Protein AF-A0A6J4NPW5-F1 (afdb_monomer)

Secondary structure (DSSP, 8-state):
--TTTT-SHHHHHHHH-S-EEES-TTT-TT-TTHHHHHHHTT--EEEEEEEEETTEEEEEEEEEESSTT---HHHHHHHHHHHHHHHHHHHHHHHHHHHHHHHHHHHHHHHHHHHHHHHHHHHHHHH---HHHHHHHHHHHHHHHT--HHHHHHHHHHHHHTSPP---TT---PPP--PPP-

pLDDT: mean 86.0, std 15.79, range [34.75, 97.12]

Foldseek 3Di:
DCVVPVFDQFNCCQVVVDKDWFQFLVPDPRTPPVSVVCVVVLFTIKIWHFQDAPRHGPGIDMDTDNDGRPADPVNVVVVHVVSPVVSVVVNVVVVVVVVVVVVVV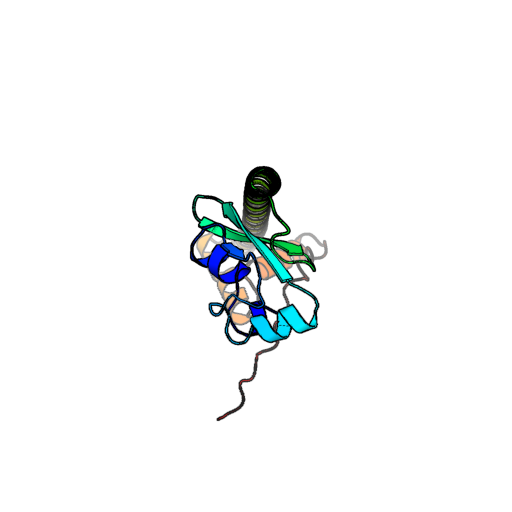VVVVVVLVVLLVVLLVVCCVVVVDDSVVSVVVLVVVCVVVVHDSSQSSQCSVCVVVVHPRDDPPPPDDDDDDDDDDD

Structure (mmCIF, N/CA/C/O backbone):
data_AF-A0A6J4NPW5-F1
#
_entry.id   AF-A0A6J4NPW5-F1
#
loop_
_atom_site.group_PDB
_atom_site.id
_atom_site.type_symbol
_atom_site.label_atom_id
_atom_site.label_alt_id
_atom_site.label_comp_id
_atom_site.label_asym_id
_atom_site.label_entity_id
_atom_site.label_seq_id
_atom_site.pdbx_PDB_ins_code
_atom_site.Cartn_x
_atom_site.Cartn_y
_atom_site.Cartn_z
_atom_site.occupancy
_atom_site.B_iso_or_equiv
_atom_site.auth_seq_id
_atom_site.auth_comp_id
_atom_site.auth_asym_id
_atom_site.auth_atom_id
_atom_site.pdbx_PDB_model_num
ATOM 1 N N . MET A 1 1 ? 7.341 -13.301 -10.771 1.00 54.09 1 MET A N 1
ATOM 2 C CA . MET A 1 1 ? 8.716 -13.549 -11.249 1.00 54.09 1 MET A CA 1
ATOM 3 C C . MET A 1 1 ? 9.770 -13.013 -10.282 1.00 54.09 1 MET A C 1
ATOM 5 O O . MET A 1 1 ? 10.527 -13.838 -9.811 1.00 54.09 1 MET A O 1
ATOM 9 N N . GLN A 1 2 ? 9.800 -11.720 -9.921 1.00 56.50 2 GLN A N 1
ATOM 10 C CA . GLN A 1 2 ? 10.800 -11.174 -8.968 1.00 56.50 2 GLN A CA 1
ATOM 11 C C . GLN A 1 2 ? 10.490 -11.507 -7.493 1.00 56.50 2 GLN A C 1
ATOM 13 O O . GLN A 1 2 ? 11.342 -12.016 -6.784 1.00 56.50 2 GLN A O 1
ATOM 18 N N . TYR A 1 3 ? 9.230 -11.372 -7.065 1.00 53.91 3 TYR A N 1
ATOM 19 C CA . TYR A 1 3 ? 8.782 -11.661 -5.686 1.00 53.91 3 TYR A CA 1
ATOM 20 C C . TYR A 1 3 ? 8.858 -13.133 -5.237 1.00 53.91 3 TYR A C 1
ATOM 22 O O . TYR A 1 3 ? 8.493 -13.447 -4.113 1.00 53.91 3 TYR A O 1
ATOM 30 N N . GLN A 1 4 ? 9.222 -14.059 -6.128 1.00 53.00 4 GLN A N 1
ATOM 31 C CA . GLN A 1 4 ? 9.306 -15.485 -5.783 1.00 53.00 4 GLN A CA 1
ATOM 32 C C . GLN A 1 4 ? 10.693 -15.891 -5.271 1.00 53.00 4 GLN A C 1
ATOM 34 O O . GLN A 1 4 ? 10.792 -16.958 -4.678 1.00 53.00 4 GLN A O 1
ATOM 39 N N . HIS A 1 5 ? 11.719 -15.059 -5.492 1.00 54.81 5 HIS A N 1
ATOM 40 C CA . HIS A 1 5 ? 13.122 -15.354 -5.162 1.00 54.81 5 HIS A CA 1
ATOM 41 C C . HIS A 1 5 ? 13.877 -14.158 -4.573 1.00 54.81 5 HIS A C 1
ATOM 43 O O . HIS A 1 5 ? 15.096 -14.198 -4.488 1.00 54.81 5 HIS A O 1
ATOM 49 N N . ASP A 1 6 ? 13.161 -13.093 -4.202 1.00 63.31 6 ASP A N 1
ATOM 50 C CA . ASP A 1 6 ? 13.726 -11.863 -3.630 1.00 63.31 6 ASP A CA 1
ATOM 51 C C . ASP A 1 6 ? 14.881 -11.232 -4.444 1.00 63.31 6 ASP A C 1
ATOM 53 O O . ASP A 1 6 ? 15.763 -10.579 -3.898 1.00 63.31 6 ASP A O 1
ATOM 57 N N . GLU A 1 7 ? 14.866 -11.379 -5.776 1.00 73.19 7 GLU A N 1
ATOM 58 C CA . GLU A 1 7 ? 15.894 -10.821 -6.664 1.00 73.19 7 GLU A CA 1
ATOM 59 C C . GLU A 1 7 ? 15.289 -10.168 -7.923 1.00 73.19 7 GLU A C 1
ATOM 61 O O . GLU A 1 7 ? 14.309 -10.648 -8.510 1.00 73.19 7 GLU A O 1
ATOM 66 N N . GLY A 1 8 ? 15.889 -9.058 -8.367 1.00 85.69 8 GLY A N 1
ATOM 67 C CA . GLY A 1 8 ? 15.616 -8.421 -9.656 1.00 85.69 8 GLY A CA 1
ATOM 68 C C . GLY A 1 8 ? 15.489 -6.892 -9.591 1.00 85.69 8 GLY A C 1
ATOM 69 O O . GLY A 1 8 ? 15.292 -6.336 -8.510 1.00 85.69 8 GLY A O 1
ATOM 70 N N . PRO A 1 9 ? 15.502 -6.205 -10.752 1.00 87.44 9 PRO A N 1
ATOM 71 C CA . PRO A 1 9 ? 15.503 -4.740 -10.841 1.00 87.44 9 PRO A CA 1
ATOM 72 C C . PRO A 1 9 ? 14.447 -4.013 -9.994 1.00 87.44 9 PRO A C 1
ATOM 74 O O . PRO A 1 9 ? 14.741 -2.986 -9.390 1.00 87.44 9 PRO A O 1
ATOM 77 N N . CYS A 1 10 ? 13.231 -4.563 -9.905 1.00 89.12 10 CYS A N 1
ATOM 78 C CA . CYS A 1 10 ? 12.138 -3.996 -9.108 1.00 89.12 10 CYS A CA 1
ATOM 79 C C . CYS A 1 10 ? 12.442 -4.007 -7.612 1.00 89.12 10 CYS A C 1
ATOM 81 O O . CYS A 1 10 ? 12.217 -3.015 -6.929 1.00 89.12 10 CYS A O 1
ATOM 83 N N . LEU A 1 11 ? 12.932 -5.143 -7.111 1.00 88.81 11 LEU A N 1
ATOM 84 C CA . LEU A 1 11 ? 13.199 -5.331 -5.691 1.00 88.81 11 LEU A CA 1
ATOM 85 C C . LEU A 1 11 ? 14.402 -4.502 -5.273 1.00 88.81 11 LEU A C 1
ATOM 87 O O . LEU A 1 11 ? 14.327 -3.787 -4.289 1.00 88.81 11 LEU A O 1
ATOM 91 N N . THR A 1 12 ? 15.449 -4.465 -6.098 1.00 90.56 12 THR A N 1
ATOM 92 C CA . THR A 1 12 ? 16.567 -3.548 -5.870 1.00 90.56 12 THR A CA 1
ATOM 93 C C . THR A 1 12 ? 16.118 -2.092 -5.874 1.00 90.56 12 THR A C 1
ATOM 95 O O . THR A 1 12 ? 16.541 -1.342 -5.003 1.00 90.56 12 THR A O 1
ATOM 98 N N . SER A 1 13 ? 15.251 -1.679 -6.804 1.00 93.00 13 SER A N 1
ATOM 99 C CA . SER A 1 13 ? 14.699 -0.317 -6.810 1.00 93.00 13 SER A CA 1
ATOM 100 C C . SER A 1 13 ? 13.876 -0.017 -5.552 1.00 93.00 13 SER A C 1
ATOM 102 O O . SER A 1 13 ? 14.007 1.057 -4.970 1.00 93.00 13 SER A O 1
ATOM 104 N N . LEU A 1 14 ? 13.077 -0.982 -5.087 1.00 90.81 14 LEU A N 1
ATOM 105 C CA . LEU A 1 14 ? 12.319 -0.881 -3.841 1.00 90.81 14 LEU A CA 1
ATOM 106 C C . LEU A 1 14 ? 13.233 -0.779 -2.609 1.00 90.81 14 LEU A C 1
ATOM 108 O O . LEU A 1 14 ? 12.988 0.054 -1.744 1.00 90.81 14 LEU A O 1
ATOM 112 N N . ASP A 1 15 ? 14.289 -1.585 -2.541 1.00 90.81 15 ASP A N 1
ATOM 113 C CA . ASP A 1 15 ? 15.189 -1.645 -1.386 1.00 90.81 15 ASP A CA 1
ATOM 114 C C . ASP A 1 15 ? 16.117 -0.428 -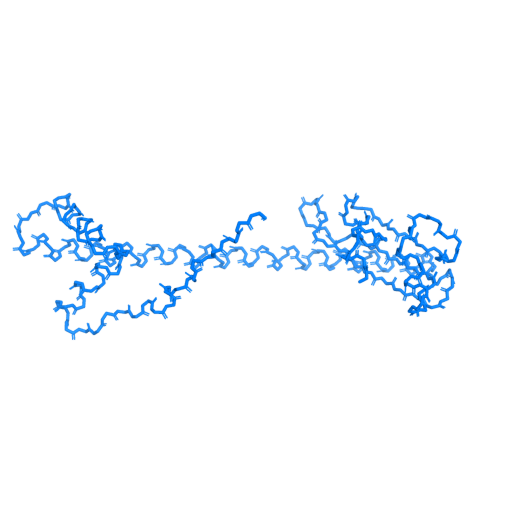1.310 1.00 90.81 15 ASP A C 1
ATOM 116 O O . ASP A 1 15 ? 16.367 0.115 -0.235 1.00 90.81 15 ASP A O 1
ATOM 120 N N . THR A 1 16 ? 16.646 0.003 -2.456 1.00 90.94 16 THR A N 1
ATOM 121 C CA . THR A 1 16 ? 17.604 1.117 -2.535 1.00 90.94 16 THR A CA 1
ATOM 122 C C . THR A 1 16 ? 16.927 2.477 -2.632 1.00 90.94 16 THR A C 1
ATOM 124 O O . THR A 1 16 ? 17.538 3.482 -2.282 1.00 90.94 16 THR A O 1
ATOM 127 N N . GLY A 1 17 ? 15.681 2.529 -3.108 1.00 91.06 17 GLY A N 1
ATOM 128 C CA . GLY A 1 17 ? 15.023 3.783 -3.464 1.00 91.06 17 GLY A CA 1
ATOM 129 C C . GLY A 1 17 ? 15.611 4.448 -4.711 1.00 91.06 17 GLY A C 1
ATOM 130 O O . GLY A 1 17 ? 15.320 5.617 -4.950 1.00 91.06 17 GLY A O 1
ATOM 131 N N . GLU A 1 18 ? 16.409 3.724 -5.499 1.00 92.69 18 GLU A N 1
ATOM 132 C CA . GLU A 1 18 ? 17.053 4.217 -6.717 1.00 92.69 18 GLU A CA 1
ATOM 133 C C . GLU A 1 18 ? 16.392 3.648 -7.975 1.00 92.69 18 GLU A C 1
ATOM 135 O O . GLU A 1 18 ? 15.737 2.599 -7.966 1.00 92.69 18 GLU A O 1
ATOM 140 N N . ILE A 1 19 ? 16.576 4.342 -9.096 1.00 94.25 19 ILE A N 1
ATOM 141 C CA . ILE A 1 19 ? 16.130 3.852 -10.401 1.00 94.25 19 ILE A CA 1
ATOM 142 C C . ILE A 1 19 ? 17.089 2.761 -10.866 1.00 94.25 19 ILE A C 1
ATOM 144 O O . ILE A 1 19 ? 18.302 2.961 -10.932 1.00 94.25 19 ILE A O 1
ATOM 148 N N . VAL A 1 20 ? 16.539 1.616 -11.260 1.00 95.56 20 VAL A N 1
ATOM 149 C CA . VAL A 1 20 ? 17.320 0.518 -11.829 1.00 95.56 20 VAL A CA 1
ATOM 150 C C . VAL A 1 20 ? 17.006 0.394 -13.311 1.00 95.56 20 VAL A C 1
ATOM 152 O O . VAL A 1 20 ? 15.896 0.039 -13.710 1.00 95.56 20 VAL A O 1
ATOM 155 N N . HIS A 1 21 ? 18.012 0.673 -14.136 1.00 96.00 21 HIS A N 1
ATOM 156 C CA . HIS A 1 21 ? 17.948 0.500 -15.580 1.00 96.00 21 HIS A CA 1
ATOM 157 C C . HIS A 1 21 ? 18.736 -0.743 -16.008 1.00 96.00 21 HIS A C 1
ATOM 159 O O . HIS A 1 21 ? 19.892 -0.941 -15.617 1.00 96.00 21 HIS A O 1
ATOM 165 N N . VAL A 1 22 ? 18.091 -1.574 -16.824 1.00 96.00 22 VAL A N 1
ATOM 166 C CA . VAL A 1 22 ? 18.689 -2.722 -17.506 1.00 96.00 22 VAL A CA 1
ATOM 167 C C . VAL A 1 22 ? 18.604 -2.459 -18.999 1.00 96.00 22 VAL A C 1
ATOM 169 O O . VAL A 1 22 ? 17.509 -2.453 -19.565 1.00 96.00 22 VAL A O 1
ATOM 172 N N . GLU A 1 23 ? 19.758 -2.233 -19.619 1.00 95.69 23 GLU A N 1
ATOM 173 C CA . GLU A 1 23 ? 19.866 -1.915 -21.042 1.00 95.69 23 GLU A CA 1
ATOM 174 C C . GLU A 1 23 ? 19.695 -3.147 -21.931 1.00 95.69 23 GLU A C 1
ATOM 176 O O . GLU A 1 23 ? 18.873 -3.126 -22.845 1.00 95.69 23 GLU A O 1
ATOM 181 N N . ASP A 1 24 ? 20.402 -4.233 -21.624 1.00 96.31 24 ASP A N 1
ATOM 182 C CA . ASP A 1 24 ? 20.132 -5.561 -22.168 1.00 96.31 24 ASP A CA 1
ATOM 183 C C . ASP A 1 24 ? 20.292 -6.607 -21.067 1.00 96.31 24 ASP A C 1
ATOM 185 O O . ASP A 1 24 ? 21.365 -6.790 -20.502 1.00 96.31 24 ASP A O 1
ATOM 189 N N . LEU A 1 25 ? 19.213 -7.320 -20.773 1.00 94.75 25 LEU A N 1
ATOM 190 C CA . LEU A 1 25 ? 19.181 -8.381 -19.781 1.00 94.75 25 LEU A CA 1
ATOM 191 C C . LEU A 1 25 ? 20.008 -9.599 -20.221 1.00 94.75 25 LEU A C 1
ATOM 193 O O . LEU A 1 25 ? 20.388 -10.417 -19.387 1.00 94.75 25 LEU A O 1
ATOM 197 N N . VAL A 1 26 ? 20.298 -9.743 -21.519 1.00 93.94 26 VAL A N 1
ATOM 198 C CA . VAL A 1 26 ? 21.221 -10.779 -22.002 1.00 93.94 26 VAL A CA 1
ATOM 199 C C . VAL A 1 26 ? 22.639 -10.525 -21.506 1.00 93.94 26 VAL A C 1
ATOM 201 O O . VAL A 1 26 ? 23.305 -11.501 -21.189 1.00 93.94 26 VAL A O 1
ATOM 204 N N . ASP A 1 27 ? 23.067 -9.274 -21.368 1.00 91.31 27 ASP A N 1
ATOM 205 C CA . ASP A 1 27 ? 24.445 -8.924 -20.994 1.00 91.31 27 ASP A CA 1
ATOM 206 C C . ASP A 1 27 ? 24.576 -8.505 -19.517 1.00 91.31 27 ASP A C 1
ATOM 208 O O . ASP A 1 27 ? 25.662 -8.173 -19.045 1.00 91.31 27 ASP A O 1
ATOM 212 N N . ASP A 1 28 ? 23.470 -8.520 -18.769 1.00 90.88 28 ASP A N 1
ATOM 213 C CA . ASP A 1 28 ? 23.415 -8.085 -17.376 1.00 90.88 28 ASP A CA 1
ATOM 214 C C . ASP A 1 28 ? 23.472 -9.271 -16.398 1.00 90.88 28 ASP A C 1
ATOM 216 O O . ASP A 1 28 ? 22.469 -9.931 -16.111 1.00 90.88 28 ASP A O 1
ATOM 220 N N . ASP A 1 29 ? 24.662 -9.525 -15.855 1.00 89.44 29 ASP A N 1
ATOM 221 C CA . ASP A 1 29 ? 24.919 -10.622 -14.916 1.00 89.44 29 ASP A CA 1
ATOM 222 C C . ASP A 1 29 ? 24.467 -10.329 -13.471 1.00 89.44 29 ASP A C 1
ATOM 224 O O . ASP A 1 29 ? 24.593 -11.196 -12.606 1.00 89.44 29 ASP A O 1
ATOM 228 N N . ARG A 1 30 ? 23.906 -9.141 -13.186 1.00 90.25 30 ARG A N 1
ATOM 229 C CA . ARG A 1 30 ? 23.458 -8.757 -11.832 1.00 90.25 30 ARG A CA 1
ATOM 230 C C . ARG A 1 30 ? 22.280 -9.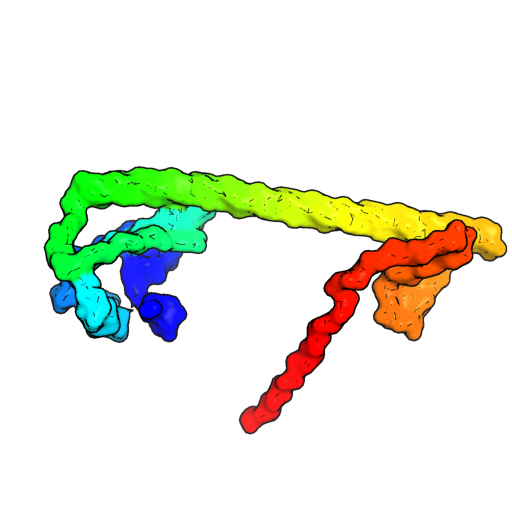583 -11.307 1.00 90.25 30 ARG A C 1
ATOM 232 O O . ARG A 1 30 ? 22.000 -9.510 -10.117 1.00 90.25 30 ARG A O 1
ATOM 239 N N . TRP A 1 31 ? 21.567 -10.302 -12.177 1.00 88.44 31 TRP A N 1
ATOM 240 C CA . TRP A 1 31 ? 20.235 -10.839 -11.880 1.00 88.44 31 TRP A CA 1
ATOM 241 C C . TRP A 1 31 ? 20.145 -12.358 -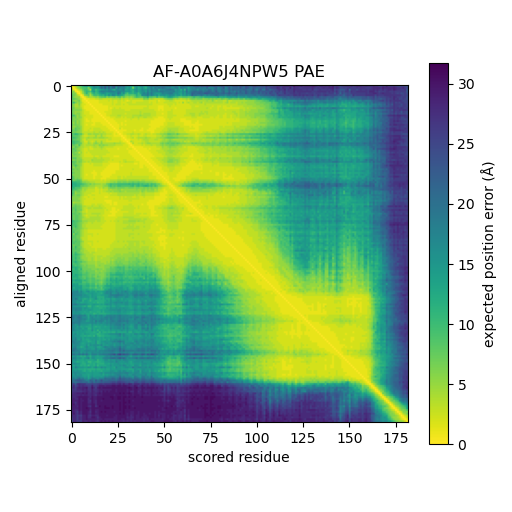12.041 1.00 88.44 31 TRP A C 1
ATOM 243 O O . TRP A 1 31 ? 19.443 -12.835 -12.934 1.00 88.44 31 TRP A O 1
ATOM 253 N N . GLY A 1 32 ? 20.837 -13.108 -11.184 1.00 86.06 32 GLY A N 1
ATOM 254 C CA . GLY A 1 32 ? 21.093 -14.548 -11.297 1.00 86.06 32 GLY A CA 1
ATOM 255 C C . GLY A 1 32 ? 19.916 -15.378 -11.823 1.00 86.06 32 GLY A C 1
ATOM 256 O O . GLY A 1 32 ? 19.846 -15.684 -13.017 1.00 86.06 32 GLY A O 1
ATOM 257 N N . GLU A 1 33 ? 18.975 -15.758 -10.954 1.00 86.00 33 GLU A N 1
ATOM 258 C CA . GLU A 1 33 ? 17.837 -16.602 -11.361 1.00 86.00 33 GLU A CA 1
ATOM 259 C C . GLU A 1 33 ? 16.728 -15.828 -12.088 1.00 86.00 33 GLU A C 1
ATOM 261 O O . GLU A 1 33 ? 15.932 -16.411 -12.839 1.00 86.00 33 GLU A O 1
ATOM 266 N N . TYR A 1 34 ? 16.662 -14.510 -11.885 1.00 86.94 34 TYR A N 1
ATOM 267 C CA . TYR A 1 34 ? 15.680 -13.644 -12.537 1.00 86.94 34 TYR A CA 1
ATOM 268 C C . TYR A 1 34 ? 15.904 -13.553 -14.053 1.00 86.94 34 TYR A C 1
ATOM 270 O O . TYR A 1 34 ? 14.941 -13.631 -14.822 1.00 86.94 34 TYR A O 1
ATOM 278 N N . ARG A 1 35 ? 17.158 -13.423 -14.499 1.00 90.69 35 ARG A N 1
ATOM 279 C CA . ARG A 1 35 ? 17.540 -13.224 -15.904 1.00 90.69 35 ARG A CA 1
ATOM 280 C C . ARG A 1 35 ? 16.991 -14.292 -16.854 1.00 90.69 35 ARG A C 1
ATOM 282 O O . ARG A 1 35 ? 16.237 -13.916 -17.753 1.00 90.69 35 ARG A O 1
ATOM 289 N N . PRO A 1 36 ? 17.279 -15.602 -16.698 1.00 90.56 36 PRO A N 1
ATOM 290 C CA . PRO A 1 36 ? 16.803 -16.617 -17.645 1.00 90.56 36 PRO A CA 1
ATOM 291 C C . PRO A 1 36 ? 15.271 -16.684 -17.708 1.00 90.56 36 PRO A C 1
ATOM 293 O O . PRO A 1 36 ? 14.692 -16.933 -18.763 1.00 90.56 36 PRO A O 1
ATOM 296 N N . ARG A 1 37 ? 14.599 -16.401 -16.590 1.00 89.00 37 ARG A N 1
ATOM 297 C CA . ARG A 1 37 ? 13.138 -16.371 -16.474 1.00 89.00 37 ARG A CA 1
ATOM 298 C C . ARG A 1 37 ? 12.518 -15.184 -17.206 1.00 89.00 37 ARG A C 1
ATOM 300 O O . ARG A 1 37 ? 11.552 -15.351 -17.946 1.00 89.00 37 ARG A O 1
ATOM 307 N N . ALA A 1 38 ? 13.058 -13.988 -17.003 1.00 90.81 38 ALA A N 1
ATOM 308 C CA . ALA A 1 38 ? 12.588 -12.788 -17.681 1.00 90.81 38 ALA A CA 1
ATOM 309 C C . ALA A 1 38 ? 12.882 -12.845 -19.193 1.00 90.81 38 ALA A C 1
ATOM 311 O O . ALA A 1 38 ? 11.998 -12.519 -19.987 1.00 90.81 38 ALA A O 1
ATOM 312 N N . LEU A 1 39 ? 14.038 -13.386 -19.597 1.00 93.50 39 LEU A N 1
ATOM 313 C CA . LEU A 1 39 ? 14.353 -13.671 -21.002 1.00 93.50 39 LEU A CA 1
ATOM 314 C C . LEU A 1 39 ? 13.370 -14.671 -21.633 1.00 93.50 39 LEU A C 1
ATOM 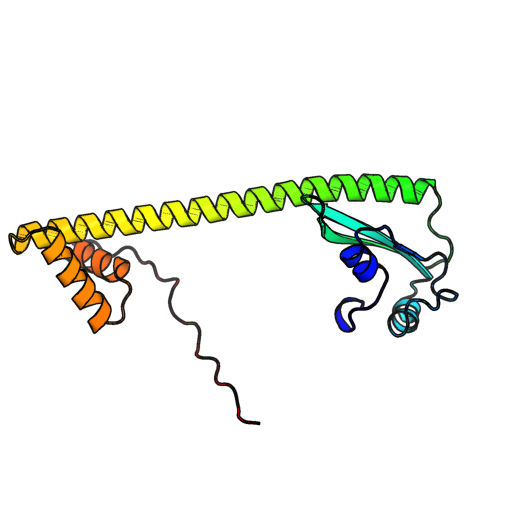316 O O . LEU A 1 39 ? 12.937 -14.459 -22.763 1.00 93.50 39 LEU A O 1
ATOM 320 N N . ALA A 1 40 ? 12.953 -15.716 -20.908 1.00 93.62 40 ALA A N 1
ATOM 321 C CA . ALA A 1 40 ? 11.949 -16.673 -21.389 1.00 93.62 40 ALA A CA 1
ATOM 322 C C . ALA A 1 40 ? 10.566 -16.035 -21.637 1.00 93.62 40 ALA A C 1
ATOM 324 O O . ALA A 1 40 ? 9.792 -16.533 -22.451 1.00 93.62 40 ALA A O 1
ATOM 325 N N . HIS A 1 41 ? 10.269 -14.909 -20.981 1.00 92.75 41 HIS A N 1
ATOM 326 C CA . HIS A 1 41 ? 9.086 -14.083 -21.249 1.00 92.75 41 HIS A CA 1
ATOM 327 C C . HIS A 1 41 ? 9.328 -12.979 -22.288 1.00 92.75 41 HIS A C 1
ATOM 329 O O . HIS A 1 41 ? 8.466 -12.129 -22.497 1.00 92.75 41 HIS A O 1
ATOM 335 N N . GLY A 1 42 ? 10.488 -12.990 -22.946 1.00 94.50 42 GLY A N 1
ATOM 336 C CA . GLY A 1 42 ? 10.851 -12.036 -23.983 1.00 94.50 42 GLY A CA 1
ATOM 337 C C . GLY A 1 42 ? 11.297 -10.676 -23.456 1.00 94.50 42 GLY A C 1
ATOM 338 O O . GLY A 1 42 ? 11.392 -9.754 -24.252 1.00 94.50 42 GLY A O 1
ATOM 339 N N . VAL A 1 43 ? 11.573 -10.515 -22.157 1.00 95.81 43 VAL A N 1
ATOM 340 C CA . VAL A 1 43 ? 12.096 -9.253 -21.611 1.00 95.81 43 VAL A CA 1
ATOM 341 C C . VAL A 1 43 ? 13.565 -9.115 -21.984 1.00 95.81 43 VAL A C 1
ATOM 343 O O . VAL A 1 43 ? 14.375 -9.976 -21.653 1.00 95.81 43 VAL A O 1
ATOM 346 N N . ARG A 1 44 ? 13.912 -8.016 -22.651 1.00 96.69 44 ARG A N 1
ATOM 347 C CA . ARG A 1 44 ? 15.282 -7.684 -23.055 1.00 96.69 44 ARG A CA 1
ATOM 348 C C . ARG A 1 44 ? 15.812 -6.435 -22.386 1.00 96.69 44 ARG A C 1
ATOM 350 O O . ARG A 1 44 ? 16.993 -6.392 -22.111 1.00 96.69 44 ARG A O 1
ATOM 357 N N . SER A 1 45 ? 14.975 -5.462 -22.065 1.00 97.12 45 SER A N 1
ATOM 358 C CA . SER A 1 45 ? 15.385 -4.304 -21.270 1.00 97.12 45 SER A CA 1
ATOM 359 C C . SER A 1 45 ? 14.290 -3.944 -20.274 1.00 97.12 45 SER A C 1
ATOM 361 O O . SER A 1 45 ? 13.114 -4.273 -20.479 1.00 97.12 45 SER A O 1
ATOM 363 N N . SER A 1 46 ? 14.658 -3.271 -19.187 1.00 96.19 46 SER A N 1
ATOM 364 C CA . SER A 1 46 ? 13.694 -2.840 -18.173 1.00 96.19 46 SER A CA 1
ATOM 365 C C . SER A 1 46 ? 14.092 -1.547 -17.480 1.00 96.19 46 SER A C 1
ATOM 367 O O . SER A 1 46 ? 15.276 -1.292 -17.266 1.00 96.19 46 SER A O 1
ATOM 369 N N . LEU A 1 47 ? 13.090 -0.782 -17.061 1.00 96.75 47 LEU A N 1
ATOM 370 C CA . LEU A 1 47 ? 13.234 0.375 -16.191 1.00 96.75 47 LEU A CA 1
ATOM 371 C C . LEU A 1 47 ? 12.376 0.162 -14.942 1.00 96.75 47 LEU A C 1
ATOM 373 O O . LEU A 1 47 ? 11.162 -0.012 -15.049 1.00 96.75 47 LEU A O 1
ATOM 377 N N . SER A 1 48 ? 13.013 0.163 -13.776 1.00 96.44 48 SER A N 1
ATOM 378 C CA . SER A 1 48 ? 12.367 0.043 -12.470 1.00 96.44 48 SER A CA 1
ATOM 379 C C . SER A 1 48 ? 12.528 1.354 -11.719 1.00 96.44 48 SER A C 1
ATOM 381 O O . SER A 1 48 ? 13.653 1.785 -11.475 1.00 96.44 48 SER A O 1
ATOM 383 N N . LEU A 1 49 ? 11.408 1.996 -11.396 1.00 96.25 49 LEU A N 1
ATOM 384 C CA . LEU A 1 49 ? 11.376 3.304 -10.752 1.00 96.25 49 LEU A CA 1
ATOM 385 C C . LEU A 1 49 ? 10.730 3.196 -9.370 1.00 96.25 49 LEU A C 1
ATOM 387 O O . LEU A 1 49 ? 9.619 2.668 -9.271 1.00 96.25 49 LEU A O 1
ATOM 391 N N . PRO A 1 50 ? 11.356 3.729 -8.317 1.00 95.25 50 PRO A N 1
ATOM 392 C CA . PRO A 1 50 ? 10.822 3.640 -6.969 1.00 95.25 50 PRO A CA 1
ATOM 393 C C . PRO A 1 50 ? 9.575 4.520 -6.836 1.00 95.25 50 PRO A C 1
ATOM 395 O O . PRO A 1 50 ? 9.546 5.672 -7.274 1.00 95.25 50 PRO A O 1
ATOM 398 N N . LEU A 1 51 ? 8.537 3.985 -6.196 1.00 95.06 51 LEU A N 1
ATOM 399 C CA . LEU A 1 51 ? 7.370 4.751 -5.775 1.00 95.06 51 LEU A CA 1
ATOM 400 C C . LEU A 1 51 ? 7.539 5.106 -4.304 1.00 95.06 51 LEU A C 1
ATOM 402 O O . LEU A 1 51 ? 7.483 4.229 -3.439 1.00 95.06 51 LEU A O 1
ATOM 406 N N . THR A 1 52 ? 7.778 6.384 -4.020 1.00 90.75 52 THR A N 1
ATOM 407 C CA . THR A 1 52 ? 8.180 6.837 -2.685 1.00 90.75 52 THR A CA 1
ATOM 408 C C . THR A 1 52 ? 7.065 7.578 -1.961 1.00 90.75 52 THR A C 1
ATOM 410 O O . THR A 1 52 ? 6.350 8.406 -2.520 1.00 90.75 52 THR A O 1
ATOM 413 N N . THR A 1 53 ? 6.927 7.312 -0.666 1.00 87.31 53 THR A N 1
ATOM 414 C CA . THR A 1 53 ? 6.031 8.057 0.219 1.00 87.31 53 THR A CA 1
ATOM 415 C C . THR A 1 53 ? 6.774 8.377 1.506 1.00 87.31 53 THR A C 1
ATOM 417 O O . THR A 1 53 ? 7.340 7.484 2.128 1.00 87.31 53 THR A O 1
ATOM 420 N N . GLY A 1 54 ? 6.809 9.649 1.911 1.00 81.06 54 GLY A N 1
ATOM 421 C CA . GLY A 1 54 ? 7.485 10.044 3.156 1.00 81.06 54 GLY A CA 1
ATOM 422 C C . GLY A 1 54 ? 9.002 9.805 3.170 1.00 81.06 54 GLY A C 1
ATOM 423 O O . GLY A 1 54 ? 9.571 9.676 4.245 1.00 81.06 54 GLY A O 1
ATOM 424 N N . GLY A 1 55 ? 9.650 9.747 2.000 1.00 80.06 55 GLY A N 1
ATOM 425 C CA . GLY A 1 55 ? 11.096 9.524 1.878 1.00 80.06 55 GLY A CA 1
ATOM 426 C C . GLY A 1 55 ? 11.522 8.053 1.836 1.00 80.06 55 GLY A C 1
ATOM 427 O O . GLY A 1 55 ? 12.714 7.782 1.771 1.00 80.06 55 GLY A O 1
ATOM 428 N N . SER A 1 56 ? 10.577 7.109 1.836 1.00 84.88 56 SER A N 1
ATOM 429 C CA . SER A 1 56 ? 10.859 5.678 1.681 1.00 84.88 56 SER A CA 1
ATOM 430 C C . SER A 1 56 ? 10.099 5.105 0.491 1.00 84.88 56 SER A C 1
ATOM 432 O O . SER A 1 56 ? 8.962 5.505 0.224 1.00 84.88 56 SER A O 1
ATOM 434 N N . ALA A 1 57 ? 10.723 4.181 -0.237 1.00 88.56 57 ALA A N 1
ATOM 435 C CA . ALA A 1 57 ? 10.057 3.446 -1.301 1.00 88.56 57 ALA A CA 1
ATOM 436 C C . ALA A 1 57 ? 9.055 2.452 -0.696 1.00 88.56 57 ALA A C 1
ATOM 438 O O . ALA A 1 57 ? 9.382 1.682 0.203 1.00 88.56 57 ALA A O 1
ATOM 439 N N . VAL A 1 58 ? 7.815 2.501 -1.177 1.00 89.69 58 VAL A N 1
ATOM 440 C CA . VAL A 1 58 ? 6.718 1.602 -0.767 1.00 89.69 58 VAL A CA 1
ATOM 441 C C . VAL A 1 58 ? 6.273 0.682 -1.903 1.00 89.69 58 VAL A C 1
ATOM 443 O O . VAL A 1 58 ? 5.422 -0.185 -1.723 1.00 89.69 58 VAL A O 1
ATOM 446 N N . GLY A 1 59 ? 6.847 0.877 -3.087 1.00 90.88 59 GLY A N 1
ATOM 447 C CA . GLY A 1 59 ? 6.652 0.060 -4.272 1.00 90.88 59 GLY A CA 1
ATOM 448 C C . GLY A 1 59 ? 7.624 0.482 -5.368 1.00 90.88 59 GLY A C 1
ATOM 449 O O . GLY A 1 59 ? 8.445 1.376 -5.171 1.00 90.88 59 GLY A O 1
ATOM 450 N N . ALA A 1 60 ? 7.499 -0.134 -6.539 1.00 92.31 60 ALA A N 1
ATOM 451 C CA . ALA A 1 60 ? 8.209 0.289 -7.737 1.00 92.31 60 ALA A CA 1
ATOM 452 C C . ALA A 1 60 ? 7.309 0.141 -8.971 1.00 92.31 60 ALA A C 1
ATOM 454 O O . ALA A 1 60 ? 6.494 -0.780 -9.064 1.00 92.31 60 ALA A O 1
ATOM 455 N N . LEU A 1 61 ? 7.460 1.059 -9.920 1.00 93.94 61 LEU A N 1
ATOM 456 C CA . LEU A 1 61 ? 6.885 0.986 -11.254 1.00 93.94 61 LEU A CA 1
ATOM 457 C C . LEU A 1 61 ? 7.894 0.312 -12.182 1.00 93.94 61 LEU A C 1
ATOM 459 O O . LEU A 1 61 ? 9.021 0.780 -12.305 1.00 93.94 61 LEU A O 1
ATOM 463 N N . ASN A 1 62 ? 7.479 -0.751 -12.870 1.00 93.94 62 ASN A N 1
ATOM 464 C CA . ASN A 1 62 ? 8.336 -1.456 -13.819 1.00 93.94 62 ASN A CA 1
ATOM 465 C C . ASN A 1 62 ? 7.819 -1.311 -15.243 1.00 93.94 62 ASN A C 1
ATOM 467 O O . ASN A 1 62 ? 6.652 -1.588 -15.522 1.00 93.94 62 ASN A O 1
ATOM 471 N N . VAL A 1 63 ? 8.725 -0.960 -16.146 1.00 95.12 63 VAL A N 1
ATOM 472 C CA . VAL A 1 63 ? 8.494 -0.931 -17.587 1.00 95.12 63 VAL A CA 1
ATOM 473 C C . VAL A 1 63 ? 9.431 -1.942 -18.232 1.00 95.12 63 VAL A C 1
ATOM 475 O O . VAL A 1 63 ? 10.630 -1.939 -17.966 1.00 95.12 63 VAL A O 1
ATOM 478 N N . TYR A 1 64 ? 8.892 -2.813 -19.081 1.00 95.38 64 TYR A N 1
ATOM 479 C CA . TYR A 1 64 ? 9.644 -3.868 -19.761 1.00 95.38 64 TYR A CA 1
ATOM 480 C C . TYR A 1 64 ? 9.545 -3.697 -21.273 1.00 95.38 64 TYR A C 1
ATOM 482 O O . TYR A 1 64 ? 8.504 -3.289 -21.787 1.00 95.38 64 TYR A O 1
ATOM 490 N N . ALA A 1 65 ? 10.603 -4.062 -21.991 1.00 96.88 65 ALA A N 1
ATOM 491 C CA . ALA A 1 65 ? 10.599 -4.096 -23.446 1.00 96.88 65 ALA A CA 1
ATOM 492 C C . ALA A 1 65 ? 11.260 -5.370 -23.978 1.00 96.88 65 ALA A C 1
ATOM 494 O O . ALA A 1 65 ? 12.177 -5.918 -23.366 1.00 96.88 65 ALA A O 1
ATOM 495 N N . GLY A 1 66 ? 10.799 -5.825 -25.147 1.00 97.00 66 GLY A N 1
ATOM 496 C CA . GLY A 1 66 ? 11.310 -7.029 -25.811 1.00 97.00 66 GLY A CA 1
ATOM 497 C C . GLY A 1 66 ? 12.510 -6.820 -26.731 1.00 97.00 66 GLY A C 1
ATOM 498 O O . GLY A 1 66 ? 12.905 -7.729 -27.456 1.00 97.00 66 GLY A O 1
ATOM 499 N N . ARG A 1 67 ? 13.099 -5.624 -26.709 1.00 96.75 67 ARG A N 1
ATOM 500 C CA . ARG A 1 67 ? 14.323 -5.271 -27.435 1.00 96.75 67 ARG A CA 1
ATOM 501 C C . ARG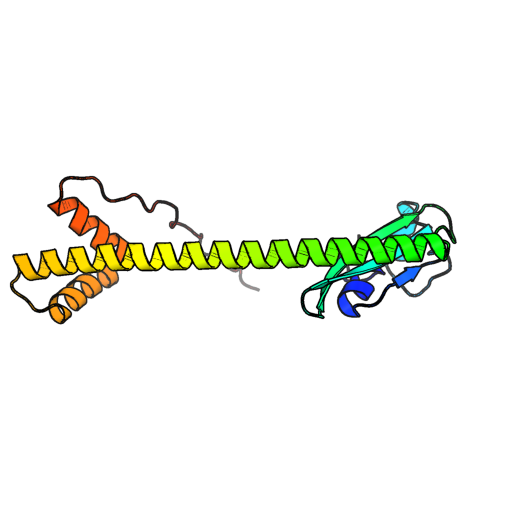 A 1 67 ? 15.331 -4.651 -26.464 1.00 96.75 67 ARG A C 1
ATOM 503 O O . ARG A 1 67 ? 14.886 -4.019 -25.509 1.00 96.75 67 ARG A O 1
ATOM 510 N N . PRO A 1 68 ? 16.642 -4.815 -26.690 1.00 96.88 68 PRO A N 1
ATOM 511 C CA . PRO A 1 68 ? 17.650 -4.132 -25.890 1.00 96.88 68 PRO A CA 1
ATOM 512 C C . PRO A 1 68 ? 17.628 -2.621 -26.148 1.00 96.88 68 PRO A C 1
ATOM 514 O O . PRO A 1 68 ? 17.128 -2.168 -27.184 1.00 96.88 68 PRO A O 1
ATOM 517 N N . HIS A 1 69 ? 18.160 -1.850 -25.201 1.00 95.94 69 HIS A N 1
ATOM 518 C CA . HIS A 1 69 ? 18.276 -0.387 -25.237 1.00 95.94 69 HIS A CA 1
ATOM 519 C C . HIS A 1 69 ? 16.961 0.312 -25.621 1.00 95.94 69 HIS A C 1
ATOM 521 O O . HIS A 1 69 ? 16.931 1.239 -26.432 1.00 95.94 69 HIS A O 1
ATOM 527 N N . ALA A 1 70 ? 15.832 -0.169 -25.090 1.00 96.50 70 ALA A N 1
ATOM 528 C CA . ALA A 1 70 ? 14.528 0.339 -25.505 1.00 96.50 70 ALA A CA 1
ATOM 529 C C . ALA A 1 70 ? 14.221 1.758 -25.008 1.00 96.50 70 ALA A C 1
ATOM 531 O O . ALA A 1 70 ? 13.373 2.412 -25.616 1.00 96.50 70 ALA A O 1
ATOM 532 N N . PHE A 1 71 ? 14.881 2.202 -23.934 1.00 95.94 71 PHE A N 1
ATOM 533 C CA . PHE A 1 71 ? 14.582 3.443 -23.223 1.00 95.94 71 PHE A CA 1
ATOM 534 C C . PHE A 1 71 ? 15.674 4.483 -23.474 1.00 95.94 71 PHE A C 1
ATOM 536 O O . PHE A 1 71 ? 16.801 4.343 -22.998 1.00 95.94 71 PHE A O 1
ATOM 543 N N . SER A 1 72 ? 15.331 5.525 -24.227 1.00 95.38 72 SER A N 1
ATOM 544 C CA . SER A 1 72 ? 16.183 6.703 -24.398 1.00 95.38 72 SER A CA 1
ATOM 545 C C . SER A 1 72 ? 16.194 7.577 -23.138 1.00 95.38 72 SER A C 1
ATOM 547 O O . SER A 1 72 ? 15.358 7.411 -22.250 1.00 95.38 72 SER A O 1
ATOM 549 N N . ASP A 1 73 ? 17.088 8.567 -23.081 1.00 94.31 73 ASP A N 1
ATOM 550 C CA . ASP A 1 73 ? 17.094 9.581 -22.012 1.00 94.31 73 ASP A CA 1
ATOM 551 C C . ASP A 1 73 ? 15.734 10.260 -21.836 1.00 94.31 73 ASP A C 1
ATOM 553 O O . ASP A 1 73 ? 15.288 10.499 -20.716 1.00 94.31 73 ASP A O 1
ATOM 557 N N . LEU A 1 74 ? 15.056 10.531 -22.953 1.00 94.88 74 LEU A N 1
ATOM 558 C CA . LEU A 1 74 ? 13.746 11.165 -22.952 1.00 94.88 74 LEU A CA 1
ATOM 559 C C . LEU A 1 74 ? 12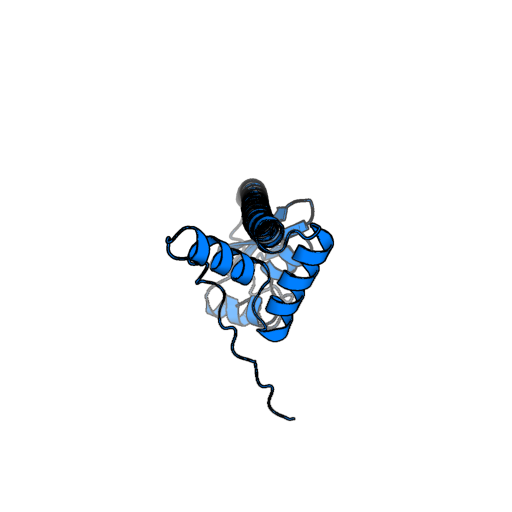.674 10.236 -22.364 1.00 94.88 74 LEU A C 1
ATOM 561 O O . LEU A 1 74 ? 11.867 10.675 -21.547 1.00 94.88 74 LEU A O 1
ATOM 565 N N . ASP A 1 75 ? 12.696 8.951 -22.731 1.00 93.88 75 ASP A N 1
ATOM 566 C CA . ASP A 1 75 ? 11.771 7.952 -22.181 1.00 93.88 75 ASP A CA 1
ATOM 567 C C . ASP A 1 75 ? 11.971 7.785 -20.672 1.00 93.88 75 ASP A C 1
ATOM 569 O O . ASP A 1 75 ? 10.997 7.699 -19.923 1.00 93.88 75 ASP A O 1
ATOM 573 N N . ARG A 1 76 ? 13.233 7.786 -20.220 1.00 94.31 76 ARG A N 1
ATOM 574 C CA . ARG A 1 76 ? 13.581 7.737 -18.794 1.00 94.31 76 ARG A CA 1
ATOM 575 C C . ARG A 1 76 ? 13.036 8.954 -18.055 1.00 94.31 76 ARG A C 1
ATOM 577 O O . ARG A 1 76 ? 12.330 8.780 -17.068 1.00 94.31 76 ARG A O 1
ATOM 584 N N . GLY A 1 77 ? 13.243 10.158 -18.590 1.00 95.62 77 GLY A N 1
ATOM 585 C CA . GLY A 1 77 ? 12.710 11.390 -18.003 1.00 95.62 77 GLY A CA 1
ATOM 586 C C . GLY A 1 77 ? 11.181 11.388 -17.870 1.00 95.62 77 GLY A C 1
ATOM 587 O O . GLY A 1 77 ? 10.647 11.777 -16.829 1.00 95.62 77 GLY A O 1
ATOM 588 N N . TYR A 1 78 ? 10.455 10.894 -18.878 1.00 96.12 78 TYR A N 1
ATOM 589 C CA . TYR A 1 78 ? 8.997 10.761 -18.784 1.00 96.12 78 TYR A CA 1
ATOM 590 C C . TYR A 1 78 ? 8.562 9.708 -17.766 1.00 96.12 78 TYR A C 1
ATOM 592 O O . TYR A 1 78 ? 7.625 9.947 -17.000 1.00 96.12 78 TYR A O 1
ATOM 600 N N . ALA A 1 79 ? 9.231 8.555 -17.736 1.00 95.31 79 ALA A N 1
ATOM 601 C CA . ALA A 1 79 ? 8.935 7.507 -16.770 1.00 95.31 79 ALA A CA 1
ATOM 602 C C . ALA A 1 79 ? 9.180 7.986 -15.330 1.00 95.31 79 ALA A C 1
ATOM 604 O O . ALA A 1 79 ? 8.353 7.729 -14.458 1.00 95.31 79 ALA A O 1
ATOM 605 N N . GLU A 1 80 ? 10.260 8.733 -15.093 1.00 95.06 80 GLU A N 1
ATOM 606 C CA . GLU A 1 80 ? 10.581 9.357 -13.805 1.00 95.06 80 GLU A CA 1
ATOM 607 C C . GLU A 1 80 ? 9.509 10.353 -13.371 1.00 95.06 80 GLU A C 1
ATOM 609 O O . GLU A 1 80 ? 9.000 10.281 -12.250 1.00 95.06 80 GLU A O 1
ATOM 614 N N . GLN A 1 81 ? 9.103 11.250 -14.272 1.00 96.00 81 GLN A N 1
ATOM 615 C CA . GLN A 1 81 ? 8.051 12.221 -13.985 1.00 96.00 81 GLN A CA 1
ATOM 616 C C . GLN A 1 81 ? 6.721 11.529 -13.660 1.00 96.00 81 GLN A C 1
ATOM 618 O O . GLN A 1 81 ? 6.020 11.927 -12.724 1.00 96.00 81 GLN A O 1
ATOM 623 N N . PHE A 1 82 ? 6.389 10.473 -14.402 1.00 96.38 82 PHE A N 1
ATOM 624 C CA . PHE A 1 82 ? 5.198 9.674 -14.154 1.00 96.38 82 PHE A CA 1
ATOM 625 C C . PHE A 1 82 ? 5.276 8.938 -12.810 1.00 96.38 82 PHE A C 1
ATOM 627 O O . PHE A 1 82 ? 4.322 8.987 -12.034 1.00 96.38 82 PHE A O 1
ATOM 634 N N . ALA A 1 83 ? 6.411 8.310 -12.487 1.00 95.75 83 ALA A N 1
ATOM 635 C CA . ALA A 1 83 ? 6.629 7.644 -11.205 1.00 95.75 83 ALA A CA 1
ATOM 636 C C . ALA A 1 83 ? 6.526 8.628 -10.029 1.00 95.75 83 ALA A C 1
ATOM 638 O O . ALA A 1 83 ? 5.940 8.299 -8.995 1.00 95.75 83 ALA A O 1
ATOM 639 N N . ALA A 1 84 ? 7.007 9.863 -10.194 1.00 93.62 84 ALA A N 1
ATOM 640 C CA . ALA A 1 84 ? 6.867 10.916 -9.193 1.00 93.62 84 ALA A CA 1
ATOM 641 C C . ALA A 1 84 ? 5.400 11.334 -8.976 1.00 93.62 84 ALA A C 1
ATOM 643 O O . ALA A 1 84 ? 4.988 11.565 -7.838 1.00 93.62 84 ALA A O 1
ATOM 644 N N . GLU A 1 85 ? 4.590 11.420 -10.035 1.00 96.19 85 GLU A N 1
ATOM 645 C CA . GLU A 1 85 ? 3.148 11.684 -9.909 1.00 96.19 85 GLU A CA 1
ATOM 646 C C . GLU A 1 85 ? 2.411 10.506 -9.264 1.00 96.19 85 GLU A C 1
ATOM 648 O O . GLU A 1 85 ? 1.647 10.691 -8.316 1.00 96.19 85 GLU A O 1
ATOM 653 N N . ALA A 1 86 ? 2.703 9.280 -9.701 1.00 95.62 86 ALA A N 1
ATOM 654 C CA . ALA A 1 86 ? 2.151 8.070 -9.104 1.00 95.62 86 ALA A CA 1
ATOM 655 C C . ALA A 1 86 ? 2.491 7.972 -7.606 1.00 95.62 86 ALA A C 1
ATOM 657 O O . ALA A 1 86 ? 1.629 7.629 -6.800 1.00 95.62 86 ALA A O 1
ATOM 658 N N . SER A 1 87 ? 3.712 8.355 -7.221 1.00 95.19 87 SER A N 1
ATOM 659 C CA . SER A 1 87 ? 4.156 8.436 -5.824 1.00 95.19 87 SER A CA 1
ATOM 660 C C . SER A 1 87 ? 3.315 9.420 -5.005 1.00 95.19 87 SER A C 1
ATOM 662 O O . SER A 1 87 ? 2.877 9.092 -3.902 1.00 95.19 87 SER A O 1
ATOM 664 N N . ARG A 1 88 ? 3.018 10.611 -5.549 1.00 94.62 88 ARG A N 1
ATOM 665 C CA . ARG A 1 88 ? 2.141 11.597 -4.890 1.00 94.62 88 ARG A CA 1
ATOM 666 C C . ARG A 1 88 ? 0.718 11.077 -4.721 1.00 94.62 88 ARG A C 1
ATOM 668 O O . ARG A 1 88 ? 0.151 11.201 -3.634 1.00 94.62 88 ARG A O 1
ATOM 675 N N . ALA A 1 89 ? 0.154 10.489 -5.772 1.00 94.62 89 ALA A N 1
ATOM 676 C CA . ALA A 1 89 ? -1.187 9.918 -5.734 1.00 94.62 89 ALA A CA 1
ATOM 677 C C . ALA A 1 89 ? -1.280 8.774 -4.712 1.00 94.62 89 ALA A C 1
ATOM 679 O O . ALA A 1 89 ? -2.211 8.739 -3.905 1.00 94.62 89 ALA A O 1
ATOM 680 N N . LEU A 1 90 ? -0.281 7.887 -4.686 1.00 93.00 90 LEU A N 1
ATOM 681 C CA . LEU A 1 90 ? -0.190 6.799 -3.718 1.00 93.00 90 LEU A CA 1
ATOM 682 C C . LEU A 1 90 ? -0.063 7.329 -2.284 1.00 93.00 90 LEU A C 1
ATOM 684 O O . LEU A 1 90 ? -0.798 6.882 -1.406 1.00 93.00 90 LEU A O 1
ATOM 688 N N . ALA A 1 91 ? 0.794 8.328 -2.050 1.00 91.44 91 ALA A N 1
ATOM 689 C CA . ALA A 1 91 ? 0.939 8.961 -0.739 1.00 91.44 91 ALA A CA 1
ATOM 690 C C . ALA A 1 91 ? -0.389 9.542 -0.231 1.00 91.44 91 ALA A C 1
ATOM 692 O O . ALA A 1 91 ? -0.716 9.412 0.950 1.00 91.44 91 ALA A O 1
ATOM 693 N N . LEU A 1 92 ? -1.163 10.182 -1.113 1.00 93.25 92 LEU A N 1
ATOM 694 C CA . LEU A 1 92 ? -2.476 10.715 -0.766 1.00 93.25 92 LEU A CA 1
ATOM 695 C C . LEU A 1 92 ? -3.470 9.593 -0.444 1.00 93.25 92 LEU A C 1
ATOM 697 O O . LEU A 1 92 ? -4.166 9.676 0.566 1.00 93.25 92 LEU A O 1
ATOM 701 N N . ALA A 1 93 ? -3.514 8.546 -1.268 1.00 91.38 93 ALA A N 1
ATOM 702 C CA . ALA A 1 93 ? -4.409 7.410 -1.069 1.00 91.38 93 ALA A CA 1
ATOM 703 C C . ALA A 1 93 ? -4.144 6.696 0.266 1.00 91.38 93 ALA A C 1
ATOM 705 O O . ALA A 1 93 ? -5.087 6.442 1.015 1.00 91.38 93 ALA A O 1
ATOM 706 N N . VAL A 1 94 ? -2.872 6.449 0.603 1.00 89.19 94 VAL A N 1
ATOM 707 C CA . VAL A 1 94 ? -2.469 5.839 1.882 1.00 89.19 94 VAL A CA 1
ATOM 708 C C . VAL A 1 94 ? -2.911 6.709 3.061 1.00 89.19 94 VAL A C 1
ATOM 710 O O . VAL A 1 94 ? -3.590 6.222 3.960 1.00 89.19 94 VAL A O 1
ATOM 713 N N . ARG A 1 95 ? -2.631 8.018 3.023 1.00 90.25 95 ARG A N 1
ATOM 714 C CA . ARG A 1 95 ? -3.032 8.947 4.096 1.00 90.25 95 ARG A CA 1
ATOM 715 C C . ARG A 1 95 ? -4.546 9.036 4.278 1.00 90.25 95 ARG A C 1
ATOM 717 O O . ARG A 1 95 ? -5.020 9.213 5.400 1.00 90.25 95 ARG A O 1
ATOM 724 N N . LEU A 1 96 ? -5.311 8.977 3.188 1.00 93.06 96 LEU A N 1
ATOM 725 C CA . LEU A 1 96 ? -6.772 8.969 3.255 1.00 93.06 96 LEU A CA 1
ATOM 726 C C . LEU A 1 96 ? -7.281 7.673 3.886 1.00 93.06 96 LEU A C 1
ATOM 728 O O . LEU A 1 96 ? -8.106 7.744 4.791 1.00 93.06 96 LEU A O 1
ATOM 732 N N . ALA A 1 97 ? -6.746 6.522 3.474 1.00 90.38 97 ALA A N 1
ATOM 733 C CA . ALA A 1 97 ? -7.107 5.232 4.052 1.00 90.38 97 ALA A CA 1
ATOM 734 C C . ALA A 1 97 ? -6.823 5.180 5.563 1.00 90.38 97 ALA A C 1
ATOM 736 O O . ALA A 1 97 ? -7.700 4.799 6.335 1.00 90.38 97 ALA A O 1
ATOM 737 N N . GLU A 1 98 ? -5.649 5.648 6.001 1.00 90.69 98 GLU A N 1
ATOM 738 C CA . GLU A 1 98 ? -5.286 5.736 7.424 1.00 90.69 98 GLU A CA 1
ATOM 739 C C . GLU A 1 98 ? -6.247 6.628 8.219 1.00 90.69 98 GLU A C 1
ATOM 741 O O . GLU A 1 98 ? -6.663 6.278 9.324 1.00 90.69 98 GLU A O 1
ATOM 746 N N . ARG A 1 99 ? -6.632 7.784 7.660 1.00 93.00 99 ARG A N 1
ATOM 747 C CA . ARG A 1 99 ? -7.593 8.690 8.307 1.00 93.00 99 ARG A CA 1
ATOM 748 C C . ARG A 1 99 ? -8.982 8.077 8.410 1.00 93.00 99 ARG A C 1
ATOM 750 O O . ARG A 1 99 ? -9.621 8.233 9.446 1.00 93.00 99 ARG A O 1
ATOM 757 N N . THR A 1 100 ? -9.451 7.412 7.359 1.00 93.00 100 THR A N 1
ATOM 758 C CA . THR A 1 100 ? -10.756 6.745 7.365 1.00 93.00 100 THR A CA 1
ATOM 759 C C . THR A 1 100 ? -10.789 5.618 8.393 1.00 93.00 100 THR A C 1
ATOM 761 O O . THR A 1 100 ? -11.739 5.544 9.167 1.00 93.00 100 THR A O 1
ATOM 764 N N . GLU A 1 101 ? -9.736 4.804 8.462 1.00 93.25 101 GLU A N 1
ATOM 765 C CA . GLU A 1 101 ? -9.614 3.729 9.451 1.00 93.25 101 GLU A CA 1
ATOM 766 C C . GLU A 1 101 ? -9.588 4.282 10.886 1.00 93.25 101 GLU A C 1
ATOM 768 O O . GLU A 1 101 ? -10.347 3.832 11.740 1.00 93.25 101 GLU A O 1
ATOM 773 N N . MET A 1 102 ? -8.789 5.322 11.147 1.00 92.31 102 MET A N 1
ATOM 774 C CA . MET A 1 102 ? -8.749 5.982 12.457 1.00 92.31 102 MET A CA 1
ATOM 775 C C . MET A 1 102 ? -10.110 6.578 12.849 1.00 92.31 102 MET A C 1
ATOM 777 O O . MET A 1 102 ? -10.530 6.457 13.999 1.00 92.31 102 MET A O 1
ATOM 781 N N . SER A 1 103 ? -10.815 7.211 11.904 1.00 93.50 103 SER A N 1
ATOM 782 C CA . SER A 1 103 ? -12.160 7.747 12.146 1.00 93.50 103 SER A CA 1
ATOM 783 C C . SER A 1 103 ? -13.137 6.635 12.518 1.00 93.50 103 SER A C 1
ATOM 785 O O . SER A 1 103 ? -13.863 6.772 13.498 1.00 93.50 103 SER A O 1
ATOM 787 N N . ALA A 1 104 ? -13.109 5.514 11.791 1.00 90.25 104 ALA A N 1
ATOM 788 C CA . ALA A 1 104 ? -13.964 4.364 12.068 1.00 90.25 104 ALA A CA 1
ATOM 789 C C . ALA A 1 104 ? -13.682 3.762 13.456 1.00 90.25 104 ALA A C 1
ATOM 791 O O . ALA A 1 104 ? -14.615 3.488 14.208 1.00 90.25 104 ALA A O 1
ATOM 792 N N . GLN A 1 105 ? -12.407 3.629 13.836 1.00 89.25 105 GLN A N 1
ATOM 793 C CA . GLN A 1 105 ? -12.010 3.145 15.163 1.00 89.25 105 GLN A CA 1
ATOM 794 C C . GLN A 1 105 ? -12.466 4.084 16.288 1.00 89.25 105 GLN A C 1
ATOM 796 O O . GLN A 1 105 ? -12.917 3.624 17.339 1.00 89.25 105 GLN A O 1
ATOM 801 N N . LEU A 1 106 ? -12.376 5.401 16.081 1.00 91.12 106 LEU A N 1
ATOM 802 C CA . LEU A 1 106 ? -12.856 6.385 17.050 1.00 91.12 106 LEU A CA 1
ATOM 803 C C . LEU A 1 106 ? -14.382 6.341 17.190 1.00 91.12 106 LEU A C 1
ATOM 805 O O . LEU A 1 106 ? -14.891 6.346 18.311 1.00 91.12 106 LEU A O 1
ATOM 809 N N . GLU A 1 107 ? -15.108 6.282 16.074 1.00 88.25 107 GLU A N 1
ATOM 810 C CA . GLU A 1 107 ? -16.567 6.154 16.067 1.00 88.25 107 GLU A CA 1
ATOM 811 C C . GLU A 1 107 ? -17.018 4.877 16.788 1.00 88.25 107 GLU A C 1
ATOM 813 O O . GLU A 1 107 ? -17.906 4.937 17.641 1.00 88.25 107 GLU A O 1
ATOM 818 N N . GLU A 1 108 ? -16.359 3.743 16.532 1.00 87.38 108 GLU A N 1
ATOM 819 C CA . GLU A 1 108 ? -16.629 2.476 17.219 1.00 87.38 108 GLU A CA 1
ATOM 820 C C . GLU A 1 108 ? -16.361 2.577 18.729 1.00 87.38 108 GLU A C 1
ATOM 822 O O . GLU A 1 108 ? -17.188 2.153 19.543 1.00 87.38 108 GLU A O 1
ATOM 827 N N . ALA A 1 109 ? -15.244 3.188 19.132 1.00 87.31 109 ALA A N 1
ATOM 828 C CA . ALA A 1 109 ? -14.907 3.374 20.541 1.00 87.31 109 ALA A CA 1
ATOM 829 C C . ALA A 1 109 ? -15.920 4.276 21.272 1.00 87.31 109 ALA A C 1
ATOM 831 O O . ALA A 1 109 ? -16.315 3.974 22.402 1.00 87.31 109 ALA A O 1
ATOM 832 N N . LEU A 1 110 ? -16.371 5.359 20.630 1.00 87.00 110 LEU A N 1
ATOM 833 C CA . LEU A 1 110 ? -17.385 6.261 21.183 1.00 87.00 110 LEU A CA 1
ATOM 834 C C . LEU A 1 110 ? -18.753 5.580 21.293 1.00 87.00 110 LEU A C 1
ATOM 836 O O . LEU A 1 110 ? -19.402 5.697 22.333 1.00 87.00 110 LEU A O 1
ATOM 840 N N . ALA A 1 111 ? -19.170 4.834 20.267 1.00 83.69 111 ALA A N 1
ATOM 841 C CA . ALA A 1 111 ? -20.415 4.071 20.292 1.00 83.69 111 ALA A CA 1
ATOM 842 C C . ALA A 1 111 ? -20.401 3.007 21.403 1.00 83.69 111 ALA A C 1
ATOM 844 O O . ALA A 1 111 ? -21.356 2.896 22.172 1.00 83.69 111 ALA A O 1
ATOM 845 N N . SER A 1 112 ? -19.290 2.277 21.541 1.00 87.94 112 SER A N 1
ATOM 846 C CA . SER A 1 112 ? -19.086 1.290 22.606 1.00 87.94 112 SER A CA 1
ATOM 847 C C . SER A 1 112 ? -19.187 1.922 23.998 1.00 87.94 112 SER A C 1
ATOM 849 O O . SER A 1 112 ? -19.921 1.425 24.856 1.00 87.94 112 SER A O 1
ATOM 851 N N . ARG A 1 113 ? -18.522 3.066 24.214 1.00 89.81 113 ARG A N 1
ATOM 852 C CA . ARG A 1 113 ? -18.582 3.790 25.490 1.00 89.81 113 ARG A CA 1
ATOM 853 C C . ARG A 1 113 ? -19.994 4.269 25.818 1.00 89.81 113 ARG A C 1
ATOM 855 O O . ARG A 1 113 ? -20.433 4.079 26.945 1.00 89.81 113 ARG A O 1
ATOM 862 N N . ALA A 1 114 ? -20.714 4.829 24.847 1.00 90.38 114 ALA A N 1
ATOM 863 C CA . ALA A 1 114 ? -22.078 5.306 25.061 1.00 90.38 114 ALA A CA 1
ATOM 864 C C . ALA A 1 114 ? -23.023 4.180 25.520 1.00 90.38 114 ALA A C 1
ATOM 866 O O . ALA A 1 114 ? -23.814 4.374 26.441 1.00 90.38 114 ALA A O 1
ATOM 867 N N . VAL A 1 115 ? -22.913 2.989 24.921 1.00 93.00 115 VAL A N 1
ATOM 868 C CA . VAL A 1 115 ? -23.717 1.816 25.308 1.00 93.00 115 VAL A CA 1
ATOM 869 C C . VAL A 1 115 ? -23.331 1.299 26.699 1.00 93.00 115 VAL A C 1
ATOM 871 O O . VAL A 1 115 ? -24.207 0.933 27.483 1.00 93.00 115 VAL A O 1
ATOM 874 N N . ILE A 1 116 ? -22.038 1.298 27.038 1.00 93.69 116 ILE A N 1
ATOM 875 C CA . ILE A 1 116 ? -21.571 0.944 28.386 1.00 93.69 116 ILE A CA 1
ATOM 876 C C . ILE A 1 116 ? -22.132 1.928 29.417 1.00 93.69 116 ILE A C 1
ATOM 878 O O . ILE A 1 116 ? -22.732 1.487 30.393 1.00 93.69 116 ILE A O 1
ATOM 882 N N . ASP A 1 117 ? -22.021 3.236 29.182 1.00 93.75 117 ASP A N 1
ATOM 883 C CA . ASP A 1 117 ? -22.517 4.270 30.099 1.00 93.75 117 ASP A CA 1
ATOM 884 C C . ASP A 1 117 ? -24.043 4.156 30.313 1.00 93.75 117 ASP A C 1
ATOM 886 O O . ASP A 1 117 ? -24.531 4.314 31.435 1.00 93.75 117 ASP A O 1
ATOM 890 N N . GLN A 1 118 ? -24.805 3.793 29.273 1.00 93.62 118 GLN A N 1
ATOM 891 C CA . GLN A 1 118 ? -26.237 3.486 29.392 1.00 93.62 118 GLN A CA 1
ATOM 892 C C . GLN A 1 118 ? -26.503 2.260 30.274 1.00 93.62 118 GLN A C 1
ATOM 894 O O . GLN A 1 118 ? -27.361 2.315 31.156 1.00 93.62 118 GLN A O 1
ATOM 899 N N . ALA A 1 119 ? -25.768 1.163 30.070 1.00 94.69 119 ALA A N 1
ATOM 900 C CA . ALA A 1 119 ? -25.901 -0.037 30.893 1.00 94.69 119 ALA A CA 1
ATOM 901 C C . ALA A 1 119 ? -25.537 0.234 32.362 1.00 94.69 119 ALA A C 1
ATOM 903 O O . ALA A 1 119 ? -26.241 -0.231 33.258 1.00 94.69 119 ALA A O 1
ATOM 904 N N . LEU A 1 120 ? -24.491 1.031 32.620 1.00 95.19 120 LEU A N 1
ATOM 905 C CA . LEU A 1 120 ? -24.147 1.479 33.971 1.00 95.19 120 LEU A CA 1
ATOM 906 C C . LEU A 1 120 ? -25.297 2.273 34.594 1.00 95.19 120 LEU A C 1
ATOM 908 O O . LEU A 1 120 ? -25.691 1.976 35.718 1.00 95.19 120 LEU A O 1
ATOM 912 N N . GLY A 1 121 ? -25.892 3.212 33.851 1.00 94.81 121 GLY A N 1
ATOM 913 C CA . GLY A 1 121 ? -27.059 3.971 34.306 1.00 94.81 121 GLY A CA 1
ATOM 914 C C . GLY A 1 121 ? -28.252 3.083 34.680 1.00 94.81 121 GLY A C 1
ATOM 915 O O . GLY A 1 121 ? -28.880 3.310 35.715 1.00 94.81 121 GLY A O 1
ATOM 916 N N . ILE A 1 122 ? -28.526 2.034 33.894 1.00 94.12 122 ILE A N 1
ATOM 917 C CA . ILE A 1 122 ? -29.556 1.027 34.202 1.00 94.12 122 ILE A CA 1
ATOM 918 C C . ILE A 1 122 ? -29.224 0.300 35.515 1.00 94.12 122 ILE A C 1
ATOM 920 O O . ILE A 1 122 ? -30.058 0.267 36.418 1.00 94.12 122 ILE A O 1
ATOM 924 N N . ILE A 1 123 ? -28.002 -0.232 35.662 1.00 94.81 123 ILE A N 1
ATOM 925 C CA . ILE A 1 123 ? -27.582 -0.969 36.870 1.00 94.81 123 ILE A CA 1
ATOM 926 C C . ILE A 1 123 ? -27.668 -0.077 38.109 1.00 94.81 123 ILE A C 1
ATOM 928 O O . ILE A 1 123 ? -28.194 -0.501 39.140 1.00 94.81 123 ILE A O 1
ATOM 932 N N . MET A 1 124 ? -27.173 1.157 38.009 1.00 96.56 124 MET A N 1
ATOM 933 C CA . MET A 1 124 ? -27.232 2.140 39.087 1.00 96.56 124 MET A CA 1
ATOM 934 C C . MET A 1 124 ? -28.681 2.428 39.488 1.00 96.56 124 MET A C 1
ATOM 936 O O . MET A 1 124 ? -28.986 2.464 40.679 1.00 96.56 124 MET A O 1
ATOM 940 N N . GLY A 1 125 ? -29.586 2.584 38.517 1.00 93.69 125 GLY A N 1
ATOM 941 C CA . GLY A 1 125 ? -31.011 2.801 38.767 1.00 93.69 125 GLY A CA 1
ATOM 942 C C . GLY A 1 125 ? -31.698 1.614 39.452 1.00 93.69 125 GLY A C 1
ATOM 943 O O . GLY A 1 125 ? -32.455 1.810 40.403 1.00 93.69 125 GLY A O 1
ATOM 944 N N . GLU A 1 126 ? -31.409 0.386 39.015 1.00 91.88 126 GLU A N 1
ATOM 945 C CA . GLU A 1 126 ? -32.030 -0.834 39.549 1.00 91.88 126 GLU A CA 1
ATOM 946 C C . GLU A 1 126 ? -31.486 -1.234 40.923 1.00 91.88 126 GLU A C 1
ATOM 948 O O . GLU A 1 126 ? -32.246 -1.599 41.822 1.00 91.88 126 GLU A O 1
ATOM 953 N N . ARG A 1 127 ? -30.161 -1.176 41.096 1.00 92.94 127 ARG A N 1
ATOM 954 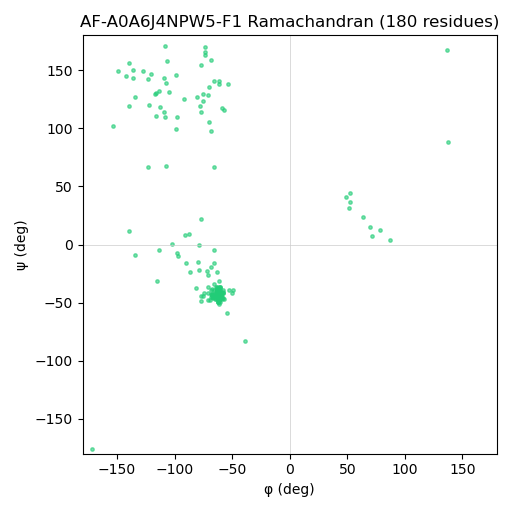C CA . ARG A 1 127 ? -29.472 -1.663 42.301 1.00 92.94 127 ARG A CA 1
ATOM 955 C C . ARG A 1 127 ? -29.153 -0.568 43.308 1.00 92.94 127 ARG A C 1
ATOM 957 O O . ARG A 1 127 ? -28.717 -0.888 44.410 1.00 92.94 127 ARG A O 1
ATOM 964 N N . ARG A 1 128 ? -29.381 0.701 42.949 1.00 94.12 128 ARG A N 1
ATOM 965 C CA . ARG A 1 128 ? -29.032 1.885 43.751 1.00 94.12 128 ARG A CA 1
ATOM 966 C C . ARG A 1 128 ? -27.565 1.873 44.197 1.00 94.12 128 ARG A C 1
ATOM 968 O O . ARG A 1 128 ? -27.269 2.142 45.358 1.00 94.12 128 ARG A O 1
ATOM 975 N N . CYS A 1 129 ? -26.667 1.536 43.276 1.00 95.25 129 CYS A N 1
ATOM 976 C CA . CYS A 1 129 ? -25.227 1.461 43.512 1.00 95.25 129 CYS A CA 1
ATOM 977 C C . CYS A 1 129 ? -24.476 2.609 42.824 1.00 95.25 129 CYS A C 1
ATOM 979 O O . CYS A 1 129 ? -25.037 3.365 42.026 1.00 95.25 129 CYS A O 1
ATOM 981 N N . THR A 1 130 ? -23.193 2.737 43.140 1.00 96.06 130 THR A N 1
ATOM 982 C CA . THR A 1 130 ? -22.278 3.674 42.482 1.00 96.06 130 THR A CA 1
ATOM 983 C C . THR A 1 130 ? -21.904 3.200 41.073 1.00 96.06 130 THR A C 1
ATOM 985 O O . THR A 1 130 ? -22.125 2.042 40.704 1.00 96.06 130 THR A O 1
ATOM 988 N N . ALA A 1 131 ? -21.325 4.100 40.272 1.00 92.81 131 ALA A N 1
ATOM 989 C CA . ALA A 1 131 ? -20.844 3.777 38.929 1.00 92.81 131 ALA A CA 1
ATOM 990 C C . ALA A 1 131 ? -19.713 2.732 38.949 1.00 92.81 131 ALA A C 1
ATOM 992 O O . ALA A 1 131 ? -19.695 1.845 38.099 1.00 92.81 131 ALA A O 1
ATOM 993 N N . ASP A 1 132 ? -18.823 2.790 39.946 1.00 95.50 132 ASP A N 1
ATOM 994 C CA . ASP A 1 132 ? -17.719 1.834 40.100 1.00 95.50 132 ASP A CA 1
ATOM 995 C C . ASP A 1 132 ? -18.242 0.423 40.407 1.00 95.50 132 ASP A C 1
ATOM 997 O O . ASP A 1 132 ? -17.830 -0.550 39.778 1.00 95.50 132 ASP A O 1
ATOM 1001 N N . GLU A 1 133 ? -19.222 0.304 41.310 1.00 95.94 133 GLU A N 1
ATOM 1002 C CA . GLU A 1 133 ? -19.877 -0.976 41.614 1.00 95.94 133 GLU A CA 1
ATOM 1003 C C . GLU A 1 133 ? -20.629 -1.539 40.399 1.00 95.94 133 GLU A C 1
ATOM 1005 O O . GLU A 1 133 ? -20.584 -2.744 40.134 1.00 95.94 133 GLU A O 1
ATOM 1010 N N . ALA A 1 134 ? -21.300 -0.673 39.631 1.00 95.50 134 ALA A N 1
ATOM 1011 C CA . ALA A 1 134 ? -21.972 -1.067 38.396 1.00 95.50 134 ALA A CA 1
ATOM 1012 C C . ALA A 1 134 ? -20.974 -1.559 37.335 1.00 95.50 134 ALA A C 1
ATOM 1014 O O . ALA A 1 134 ? -21.235 -2.552 36.650 1.00 95.50 134 ALA A O 1
ATOM 1015 N N . PHE A 1 135 ? -19.819 -0.899 37.221 1.00 94.75 135 PHE A N 1
ATOM 1016 C CA . PHE A 1 135 ? -18.773 -1.272 36.277 1.00 94.75 135 PHE A CA 1
ATOM 1017 C C . PHE A 1 135 ? -18.125 -2.608 36.639 1.00 94.75 135 PHE A C 1
ATOM 1019 O O . PHE A 1 135 ? -17.964 -3.460 35.763 1.00 94.75 135 PHE A O 1
ATOM 1026 N N . GLU A 1 136 ? -17.827 -2.844 37.918 1.00 96.12 136 GLU A N 1
ATOM 1027 C CA . GLU A 1 136 ? -17.301 -4.132 38.383 1.00 96.12 136 GLU A CA 1
ATOM 1028 C C . GLU A 1 136 ? -18.292 -5.280 38.160 1.00 96.12 136 GLU A C 1
ATOM 1030 O O . GLU A 1 136 ? -17.899 -6.369 37.733 1.00 96.12 136 GLU A O 1
ATOM 1035 N N . LEU A 1 137 ? -19.594 -5.040 38.348 1.00 94.00 137 LEU A N 1
ATOM 1036 C CA . LEU A 1 137 ? -20.618 -6.032 38.021 1.00 94.00 137 LEU A CA 1
ATOM 1037 C C . LEU A 1 137 ? -20.620 -6.368 36.523 1.00 94.00 137 LEU A C 1
ATOM 1039 O O . LEU A 1 137 ? -20.587 -7.542 36.149 1.00 94.00 137 LEU A O 1
ATOM 1043 N N . LEU A 1 138 ? -20.634 -5.348 35.663 1.00 92.88 138 LEU A N 1
ATOM 1044 C CA . LEU A 1 138 ? -20.630 -5.527 34.211 1.00 92.88 138 LEU A CA 1
ATOM 1045 C C . LEU A 1 138 ? -19.358 -6.257 33.739 1.00 92.88 138 LEU A C 1
ATOM 1047 O O . LEU A 1 138 ? -19.424 -7.172 32.911 1.00 92.88 138 LEU A O 1
ATOM 1051 N N . ARG A 1 139 ? -18.204 -5.910 34.322 1.00 94.88 139 ARG A N 1
ATOM 1052 C CA . ARG A 1 139 ? -16.911 -6.568 34.095 1.00 94.88 139 ARG A CA 1
ATOM 1053 C C . ARG A 1 139 ? -16.937 -8.032 34.523 1.00 94.88 139 ARG A C 1
ATOM 1055 O O . ARG A 1 139 ? -16.477 -8.884 33.765 1.00 94.88 139 ARG A O 1
ATOM 1062 N N . SER A 1 140 ? -17.501 -8.335 35.690 1.00 94.69 140 SER A N 1
ATOM 1063 C CA . SER A 1 140 ? -17.649 -9.706 36.185 1.00 94.69 140 SER A CA 1
ATOM 1064 C C . SER A 1 140 ? -18.487 -10.561 35.230 1.00 94.69 140 SER A C 1
ATOM 1066 O O . SER A 1 140 ? -18.086 -11.673 34.885 1.00 94.69 140 SER A O 1
ATOM 1068 N N . ILE A 1 141 ? -19.604 -10.027 34.720 1.00 92.50 141 ILE A N 1
ATOM 1069 C CA . ILE A 1 141 ? -20.449 -10.723 33.736 1.00 92.50 141 ILE A CA 1
ATOM 1070 C C . ILE A 1 141 ? -19.660 -10.998 32.451 1.00 92.50 141 ILE A C 1
ATOM 1072 O O . ILE A 1 141 ? -19.647 -12.132 31.972 1.00 92.50 141 ILE A O 1
ATOM 1076 N N . SER A 1 142 ? -18.960 -9.993 31.918 1.00 92.00 142 SER A N 1
ATOM 1077 C CA . SER A 1 142 ? -18.121 -10.134 30.720 1.00 92.00 142 SER A CA 1
ATOM 1078 C C . SER A 1 142 ? -17.053 -11.222 30.881 1.00 92.00 142 SER A C 1
ATOM 1080 O O . SER A 1 142 ? -16.924 -12.090 30.017 1.00 92.00 142 SER A O 1
ATOM 1082 N N . GLN A 1 143 ? -16.337 -11.237 32.009 1.00 93.19 143 GLN A N 1
ATOM 1083 C CA . GLN A 1 143 ? -15.292 -12.225 32.288 1.00 93.19 143 GLN A CA 1
ATOM 1084 C C . GLN A 1 143 ? -15.847 -13.644 32.455 1.00 93.19 143 GLN A C 1
ATOM 1086 O O . GLN A 1 143 ? -15.305 -14.582 31.876 1.00 93.19 143 GLN A O 1
ATOM 1091 N N . ASN A 1 144 ? -16.949 -13.804 33.192 1.00 93.50 144 ASN A N 1
ATOM 1092 C CA . ASN A 1 144 ? -17.549 -15.115 33.457 1.00 93.50 144 ASN A CA 1
ATOM 1093 C C . ASN A 1 144 ? -18.211 -15.733 32.217 1.00 93.50 144 ASN A C 1
ATOM 1095 O O . ASN A 1 144 ? -18.324 -16.953 32.120 1.00 93.50 144 ASN A O 1
ATOM 1099 N N . THR A 1 145 ? -18.648 -14.900 31.270 1.00 89.56 145 THR A N 1
ATOM 1100 C CA . THR A 1 145 ? -19.269 -15.343 30.011 1.00 89.56 145 THR A CA 1
ATOM 1101 C C . THR A 1 145 ? -18.290 -15.389 28.838 1.00 89.56 145 THR A C 1
ATOM 1103 O O . THR A 1 145 ? -18.628 -15.932 27.788 1.00 89.56 145 THR A O 1
ATOM 1106 N N . ASN A 1 146 ? -17.074 -14.856 29.007 1.00 90.06 146 ASN A N 1
ATOM 1107 C CA . ASN A 1 146 ? -16.081 -14.664 27.947 1.00 90.06 146 ASN A CA 1
ATOM 1108 C C . ASN A 1 146 ? -16.640 -13.899 26.725 1.00 90.06 146 ASN A C 1
ATOM 1110 O O . ASN A 1 146 ? -16.307 -14.185 25.573 1.00 90.06 146 ASN A O 1
ATOM 1114 N N . VAL A 1 147 ? -17.512 -12.924 26.988 1.00 92.00 147 VAL A N 1
ATOM 1115 C CA . VAL A 1 147 ? -18.114 -12.023 25.996 1.00 92.00 147 VAL A CA 1
ATOM 1116 C C . VAL A 1 147 ? -17.530 -10.630 26.195 1.00 92.00 147 VAL A C 1
ATOM 1118 O O . VAL A 1 147 ? -17.268 -10.218 27.326 1.00 92.00 147 VAL A O 1
ATOM 1121 N N . LYS A 1 148 ? -17.305 -9.876 25.114 1.00 89.81 148 LYS A N 1
ATOM 1122 C CA . LYS A 1 148 ? -16.753 -8.519 25.220 1.00 89.81 148 LYS A CA 1
ATOM 1123 C C . LYS A 1 148 ? -17.705 -7.623 26.023 1.00 89.81 148 LYS A C 1
ATOM 1125 O O . LYS A 1 148 ? -18.913 -7.664 25.819 1.00 89.81 148 LYS A O 1
ATOM 1130 N N . LEU A 1 149 ? -17.149 -6.759 26.876 1.00 91.25 149 LEU A N 1
ATOM 1131 C CA . LEU A 1 149 ? -17.910 -5.8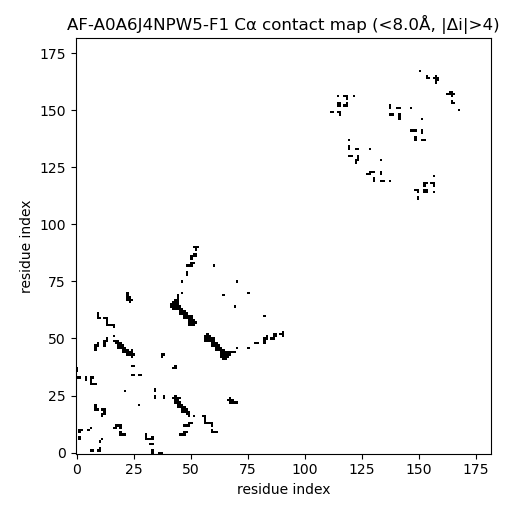62 27.761 1.00 91.25 149 LEU A CA 1
ATOM 1132 C C . LEU A 1 149 ? -19.006 -5.067 27.024 1.00 91.25 149 LEU A C 1
ATOM 1134 O O . LEU A 1 149 ? -20.123 -4.957 27.520 1.00 91.25 149 LEU A O 1
ATOM 1138 N N . HIS A 1 150 ? -18.700 -4.569 25.821 1.00 91.56 150 HIS A N 1
ATOM 1139 C CA . HIS A 1 150 ? -19.650 -3.815 24.998 1.00 91.56 150 HIS A CA 1
ATOM 1140 C C . HIS A 1 150 ? -20.874 -4.642 24.560 1.00 91.56 150 HIS A C 1
ATOM 1142 O O . HIS A 1 150 ? -21.984 -4.121 24.563 1.00 91.56 150 HIS A O 1
ATOM 1148 N N . ASP A 1 151 ? -20.700 -5.931 24.248 1.00 90.69 151 ASP A N 1
ATOM 1149 C CA . ASP A 1 151 ? -21.795 -6.821 23.842 1.00 90.69 151 ASP A CA 1
ATOM 1150 C C . ASP A 1 151 ? -22.695 -7.142 25.044 1.00 90.69 151 ASP A C 1
ATOM 1152 O O . ASP A 1 151 ? -23.919 -7.194 24.920 1.00 90.69 151 ASP A O 1
ATOM 1156 N N . VAL A 1 152 ? -22.101 -7.296 26.235 1.00 92.56 152 VAL A N 1
ATOM 1157 C CA . VAL A 1 152 ? -22.861 -7.459 27.485 1.00 92.56 152 VAL A CA 1
ATOM 1158 C C . VAL A 1 152 ? -23.706 -6.213 27.747 1.00 92.56 152 VAL A C 1
ATOM 1160 O O . VAL A 1 152 ? -24.915 -6.330 27.949 1.00 92.56 152 VAL A O 1
ATOM 1163 N N . ALA A 1 153 ? -23.101 -5.025 27.672 1.00 92.94 153 ALA A N 1
ATOM 1164 C CA . ALA A 1 153 ? -23.806 -3.757 27.838 1.00 92.94 153 ALA A CA 1
ATOM 1165 C C . ALA A 1 153 ? -24.948 -3.598 26.819 1.00 92.94 153 ALA A C 1
ATOM 1167 O O . ALA A 1 153 ? -26.075 -3.287 27.201 1.00 92.94 153 ALA A O 1
ATOM 1168 N N . ALA A 1 154 ? -24.690 -3.895 25.542 1.00 91.31 154 ALA A N 1
ATOM 1169 C CA . ALA A 1 154 ? -25.696 -3.846 24.485 1.00 91.31 154 ALA A CA 1
ATOM 1170 C C . ALA A 1 154 ? -26.865 -4.804 24.758 1.00 91.31 154 ALA A C 1
ATOM 1172 O O . ALA A 1 154 ? -28.022 -4.424 24.586 1.00 91.31 154 ALA A O 1
ATOM 1173 N N . SER A 1 155 ? -26.581 -6.023 25.229 1.00 90.12 155 SER A N 1
ATOM 1174 C CA . SER A 1 155 ? -27.617 -7.004 25.572 1.00 90.12 155 SER A CA 1
ATOM 1175 C C . SER A 1 155 ? -28.504 -6.539 26.734 1.00 90.12 155 SER A C 1
ATOM 1177 O O . SER A 1 155 ? -29.717 -6.740 26.704 1.00 90.12 155 SER A O 1
ATOM 1179 N N . MET A 1 156 ? -27.922 -5.846 27.717 1.00 90.44 156 MET A N 1
ATOM 1180 C CA . MET A 1 156 ? -28.658 -5.266 28.840 1.00 90.44 156 MET A CA 1
ATOM 1181 C C . MET A 1 156 ? -29.544 -4.096 28.413 1.00 90.44 156 MET A C 1
ATOM 1183 O O . MET A 1 156 ? -30.724 -4.062 28.757 1.00 90.44 156 MET A O 1
ATOM 1187 N N . VAL A 1 157 ? -29.001 -3.159 27.629 1.00 92.38 157 VAL A N 1
ATOM 1188 C CA . VAL A 1 157 ? -29.768 -2.020 27.096 1.00 92.38 157 VAL A CA 1
ATOM 1189 C C . VAL A 1 157 ? -30.930 -2.513 26.226 1.00 92.38 157 VAL A C 1
ATOM 1191 O O . VAL A 1 157 ? -32.046 -2.001 26.331 1.00 92.38 157 VAL A O 1
ATOM 1194 N N . ALA A 1 158 ? -30.710 -3.551 25.416 1.00 89.38 158 ALA A N 1
ATOM 1195 C CA . ALA A 1 158 ? -31.740 -4.191 24.599 1.00 89.38 158 ALA A CA 1
ATOM 1196 C C . ALA A 1 158 ? -32.863 -4.822 25.440 1.00 89.38 158 ALA A C 1
ATOM 1198 O O . ALA A 1 158 ? -34.044 -4.604 25.168 1.00 89.38 158 ALA A O 1
ATOM 1199 N N . ALA A 1 159 ? -32.505 -5.556 26.499 1.00 87.75 159 ALA A N 1
ATOM 1200 C CA . ALA A 1 159 ? -33.474 -6.196 27.388 1.00 87.75 159 ALA A CA 1
ATOM 1201 C C . ALA A 1 159 ? -34.406 -5.183 28.079 1.00 87.75 159 ALA A C 1
ATOM 1203 O O . ALA A 1 159 ? -35.593 -5.459 28.234 1.00 87.75 159 ALA A O 1
ATOM 1204 N N . VAL A 1 160 ? -33.891 -4.004 28.447 1.00 86.38 160 VAL A N 1
ATOM 1205 C CA . VAL A 1 160 ? -34.679 -2.943 29.103 1.00 86.38 160 VAL A CA 1
ATOM 1206 C C . VAL A 1 160 ? -35.496 -2.116 28.109 1.00 86.38 160 VAL A C 1
ATOM 1208 O O . VAL A 1 160 ? -36.627 -1.739 28.403 1.00 86.38 160 VAL A O 1
ATOM 1211 N N . SER A 1 161 ? -34.952 -1.836 26.923 1.00 81.12 161 SER A N 1
ATOM 1212 C CA . SER A 1 161 ? -35.634 -1.032 25.895 1.00 81.12 161 SER A CA 1
ATOM 1213 C C . SER A 1 161 ? -36.676 -1.809 25.079 1.00 81.12 161 SER A C 1
ATOM 1215 O O . SER A 1 161 ? -37.484 -1.195 24.383 1.00 81.12 161 SER A O 1
ATOM 1217 N N . GLY A 1 162 ? -36.666 -3.147 25.133 1.00 72.00 162 GLY A N 1
ATOM 1218 C CA . GLY A 1 162 ? -37.557 -4.005 24.345 1.00 72.00 162 GLY A CA 1
ATOM 1219 C C . GLY A 1 162 ? -37.223 -4.050 22.847 1.00 72.00 162 GLY A C 1
ATOM 1220 O O . GLY A 1 162 ? -37.983 -4.631 22.072 1.00 72.00 162 GLY A O 1
ATOM 1221 N N . GLN A 1 163 ? -36.101 -3.454 22.426 1.00 60.69 163 GLN A N 1
ATOM 1222 C CA . GLN A 1 163 ? -35.580 -3.536 21.060 1.00 60.69 163 GLN A CA 1
ATOM 1223 C C . GLN A 1 163 ? -34.468 -4.590 20.969 1.00 60.69 163 GLN A C 1
ATOM 1225 O O . GLN A 1 163 ? -33.706 -4.753 21.922 1.00 60.69 163 GLN A O 1
ATOM 1230 N N . PRO A 1 164 ? -34.337 -5.319 19.843 1.00 53.44 164 PRO A N 1
ATOM 1231 C CA . PRO A 1 164 ? -33.250 -6.277 19.671 1.00 53.44 164 PRO A CA 1
ATOM 1232 C C . PRO A 1 164 ? -31.893 -5.565 19.723 1.00 53.44 164 PRO A C 1
ATOM 1234 O O . PRO A 1 164 ? -31.731 -4.488 19.147 1.00 53.44 164 PRO A O 1
ATOM 1237 N N . ALA A 1 165 ? -30.920 -6.173 20.411 1.00 55.41 165 ALA A N 1
ATOM 1238 C CA . ALA A 1 165 ? -29.577 -5.614 20.549 1.00 55.41 165 ALA A CA 1
ATOM 1239 C C . ALA A 1 165 ? -28.980 -5.284 19.170 1.00 55.41 165 ALA A C 1
ATOM 1241 O O . ALA A 1 165 ? -29.138 -6.090 18.243 1.00 55.41 165 ALA A O 1
ATOM 1242 N N . PRO A 1 166 ? -28.298 -4.132 19.005 1.00 51.38 166 PRO A N 1
ATOM 1243 C CA . PRO A 1 166 ? -27.630 -3.815 17.753 1.00 51.38 166 PRO A CA 1
ATOM 1244 C C . PRO A 1 166 ? -26.639 -4.936 17.424 1.00 51.38 166 PRO A C 1
ATOM 1246 O O . PRO A 1 166 ? -25.701 -5.211 18.166 1.00 51.38 166 PRO A O 1
ATOM 1249 N N . SER A 1 167 ? -26.906 -5.633 16.320 1.00 46.31 167 SER A N 1
ATOM 1250 C CA . SER A 1 167 ? -26.137 -6.789 15.875 1.00 46.31 167 SER A CA 1
ATOM 1251 C C . SER A 1 167 ? -24.738 -6.356 15.424 1.00 46.31 167 SER A C 1
ATOM 1253 O O . SER A 1 167 ? -24.536 -5.997 14.265 1.00 46.31 167 SER A O 1
ATOM 1255 N N . THR A 1 168 ? -23.748 -6.485 16.304 1.00 48.41 168 THR A N 1
ATOM 1256 C CA . THR A 1 168 ? -22.304 -6.418 16.000 1.00 48.41 168 THR A CA 1
ATOM 1257 C C . THR A 1 168 ? -21.782 -7.715 15.360 1.00 48.41 168 THR A C 1
ATOM 1259 O O . THR A 1 168 ? -20.581 -7.991 15.390 1.00 48.41 168 THR A O 1
ATOM 1262 N N . ALA A 1 169 ? -22.663 -8.527 14.750 1.00 41.50 169 ALA A N 1
ATOM 1263 C CA . ALA A 1 169 ? -22.370 -9.818 14.121 1.00 41.50 169 ALA A CA 1
ATOM 1264 C C . ALA A 1 169 ? -21.455 -9.707 12.880 1.00 41.50 169 ALA A C 1
ATOM 1266 O O . ALA A 1 169 ? -21.836 -10.002 11.751 1.00 41.50 169 ALA A O 1
ATOM 1267 N N . ARG A 1 170 ? -20.206 -9.303 13.095 1.00 41.19 170 ARG A N 1
ATOM 1268 C CA . ARG A 1 170 ? -19.054 -9.531 12.217 1.00 41.19 170 ARG A CA 1
ATOM 1269 C C . ARG A 1 170 ? -17.816 -10.005 12.973 1.00 41.19 170 ARG A C 1
ATOM 1271 O O . ARG A 1 170 ? -16.880 -10.481 12.341 1.00 41.19 170 ARG A O 1
ATOM 1278 N N . PHE A 1 171 ? -17.820 -9.984 14.306 1.00 52.06 171 PHE A N 1
ATOM 1279 C CA . PHE A 1 171 ? -16.688 -10.442 15.109 1.00 52.06 171 PHE A CA 1
ATOM 1280 C C . PHE A 1 171 ? -16.961 -11.776 15.809 1.00 52.06 171 PHE A C 1
ATOM 1282 O O . PHE A 1 171 ? -17.012 -11.853 17.031 1.00 52.06 171 PHE A O 1
ATOM 1289 N N . SER A 1 172 ? -17.082 -12.860 15.037 1.00 42.69 172 SER A N 1
ATOM 1290 C CA . SER A 1 172 ? -16.913 -14.212 15.583 1.00 42.69 172 SER A CA 1
ATOM 1291 C C . SER A 1 172 ? -16.453 -15.220 14.525 1.00 42.69 172 SER A C 1
ATOM 1293 O O . SER A 1 172 ? -17.250 -15.714 13.731 1.00 42.69 172 SER A O 1
ATOM 1295 N N . ARG A 1 173 ? -15.141 -15.516 14.581 1.00 34.75 173 ARG A N 1
ATOM 1296 C CA . ARG A 1 173 ? -14.445 -16.821 14.434 1.00 34.75 173 ARG A CA 1
ATOM 1297 C C . ARG A 1 173 ? -13.182 -16.714 13.569 1.00 34.75 173 ARG A C 1
ATOM 1299 O O . ARG A 1 173 ? -13.200 -17.012 12.381 1.00 34.75 173 ARG A O 1
ATOM 1306 N N . ARG A 1 174 ? -12.039 -16.405 14.198 1.00 39.94 174 ARG A N 1
ATOM 1307 C CA . ARG A 1 174 ? -10.753 -16.964 13.739 1.00 39.94 174 ARG A CA 1
ATOM 1308 C C . ARG A 1 174 ? -10.688 -18.407 14.256 1.00 39.94 174 ARG A C 1
ATOM 1310 O O . ARG A 1 174 ? -10.752 -18.582 15.473 1.00 39.94 174 ARG A O 1
ATOM 1317 N N . PRO A 1 175 ? -10.594 -19.438 13.401 1.00 38.81 175 PRO A N 1
ATOM 1318 C CA . PRO A 1 175 ? -10.295 -20.781 13.876 1.00 38.81 175 PRO A CA 1
ATOM 1319 C C . PRO A 1 175 ? -8.870 -20.808 14.445 1.00 38.81 175 PRO A C 1
ATOM 1321 O O . PRO A 1 175 ? -7.961 -20.166 13.913 1.00 38.81 175 PRO A O 1
ATOM 1324 N N . ALA A 1 176 ? -8.686 -21.531 15.550 1.00 46.88 176 ALA A N 1
ATOM 1325 C CA . ALA A 1 176 ? -7.378 -21.778 16.137 1.00 46.88 176 ALA A CA 1
ATOM 1326 C C . ALA A 1 176 ? -6.481 -22.484 15.107 1.00 46.88 176 ALA A C 1
ATOM 1328 O O . ALA A 1 176 ? -6.791 -23.589 14.663 1.00 46.88 176 ALA A O 1
ATOM 1329 N N . SER A 1 177 ? -5.378 -21.836 14.721 1.00 45.25 177 SER A N 1
ATOM 1330 C CA . SER A 1 177 ? -4.337 -22.465 13.909 1.00 45.25 177 SER A CA 1
ATOM 1331 C C . SER A 1 177 ? -3.616 -23.496 14.773 1.00 45.25 177 SER A C 1
ATOM 1333 O O . SER A 1 177 ? -2.872 -23.156 15.694 1.00 45.25 177 SER A O 1
ATOM 1335 N N . THR A 1 178 ? -3.902 -24.766 14.512 1.00 43.56 178 THR A N 1
ATOM 1336 C CA . THR A 1 178 ? -3.179 -25.916 15.044 1.00 43.56 178 THR A CA 1
ATOM 1337 C C . THR A 1 178 ? -1.880 -26.060 14.255 1.00 43.56 178 THR A C 1
ATOM 1339 O O . THR A 1 178 ? -1.883 -26.328 13.057 1.00 43.56 178 THR A O 1
ATOM 1342 N N . ARG A 1 179 ? -0.749 -25.852 14.929 1.00 41.66 179 ARG A N 1
ATOM 1343 C CA . ARG A 1 179 ? 0.588 -26.127 14.394 1.00 41.66 179 ARG A CA 1
ATOM 1344 C C . ARG A 1 179 ? 0.875 -27.631 14.538 1.00 41.66 179 ARG A C 1
ATOM 1346 O O . ARG A 1 179 ? 0.740 -28.129 15.657 1.00 41.66 179 ARG A O 1
ATOM 1353 N N . PRO A 1 180 ? 1.271 -28.363 13.481 1.00 44.38 180 PRO A N 1
ATOM 1354 C CA . PRO A 1 180 ? 1.666 -29.759 13.629 1.00 44.38 180 PRO A CA 1
ATOM 1355 C C . PRO A 1 180 ? 3.088 -29.870 14.219 1.00 44.38 180 PRO A C 1
ATOM 1357 O O . PRO A 1 180 ? 3.880 -28.924 14.097 1.00 44.38 180 PRO A O 1
ATOM 1360 N N . PRO A 1 181 ? 3.412 -30.986 14.900 1.00 54.84 181 PRO A N 1
ATOM 1361 C CA . PRO A 1 181 ? 4.743 -31.227 15.441 1.00 54.84 181 PRO A CA 1
ATOM 1362 C C . PRO A 1 181 ? 5.751 -31.577 14.334 1.00 54.84 181 PRO A C 1
ATOM 1364 O O . PRO A 1 181 ? 5.365 -31.881 13.210 1.00 54.84 181 PRO A O 1
ATOM 1367 N N . ARG A 1 182 ? 7.028 -31.455 14.717 1.00 55.50 182 ARG A N 1
ATOM 1368 C CA . ARG A 1 182 ? 8.258 -31.408 13.905 1.00 55.50 182 ARG A CA 1
ATOM 1369 C C . ARG A 1 182 ? 8.388 -32.447 12.797 1.00 55.50 182 ARG A C 1
ATOM 1371 O O . ARG A 1 182 ? 8.111 -33.630 13.081 1.00 55.50 182 ARG A O 1
#

Mean predicted aligned error: 11.53 Å

InterPro domains:
  IPR003018 GAF domain [PF13185] (4-90)
  IPR005561 ANTAR domain [PF03861] (104-156)
  IPR005561 ANTAR domain [PS50921] (96-157)
  IPR005561 ANTAR domain [SM01012] (102-157)
  IPR011006 CheY-like superfamily [SSF52172] (82-155)
  IPR029016 GAF-like domain superfamily [G3DSA:3.30.450.40] (2-106)
  IPR036388 Winged helix-like DNA-binding domain superfamily [G3DSA:1.10.10.10] (107-162)

Organism: NCBI:txid211455

Nearest PDB structures (foldseek):
  3hcy-assembly1_A  TM=8.081E-01  e=2.658E-05  Sinorhizobium meliloti 1021
  5akp-assembly1_A  TM=6.864E-01  e=1.141E-02  Xanthomonas campestris pv. campestris str. 8004
  8bor-assembly1_A  TM=6.086E-01  e=3.480E-03  Deinococcus radiodurans R1 = ATCC 13939 = DSM 20539
  8bor-assembly2_C  TM=5.923E-01  e=3.480E-03  Deinococcus radiodurans R1 = ATCC 13939 = DSM 20539
  5uyr-assembly1_A  TM=7.338E-01  e=2.914E-02  Xanthomonas campestris pv. campestris str. 8004

Sequence (182 aa):
MQYQHDEGPCLTSLDTGEIVHVEDLVDDDRWGEYRPRALAHGVRSSLSLPLTTGGSAVGALNVYAGRPHAFSDLDRGYAEQFAAEASRALALAVRLAERTEMSAQLEEALASRAVIDQALGIIMGERRCTADEAFELLRSISQNTNVKLHDVAASMVAAVSGQPAPSTARFSRRPASTRPPR

Radius of gyration: 28.56 Å; Cα contacts (8 Å, |Δi|>4): 218; chains: 1; bounding box: 62×44×71 Å

Solvent-accessible surface area (backbone atoms only — not comparable to full-atom values): 10154 Å² total; per-residue (Å²): 121,43,88,79,72,82,42,36,54,48,54,53,6,28,76,70,53,39,74,30,76,39,49,38,43,88,79,45,81,89,29,73,79,42,38,66,54,41,44,75,73,45,41,19,15,36,42,14,35,32,24,44,45,98,91,39,40,81,38,53,51,76,46,76,33,72,42,57,64,70,69,49,75,67,54,48,54,52,50,50,53,47,35,54,51,52,14,52,55,49,43,51,52,52,55,49,52,54,49,52,51,52,50,51,54,51,53,51,52,51,54,39,48,53,39,38,56,48,30,34,53,51,43,22,67,76,68,73,49,52,69,68,60,28,48,53,51,50,48,49,52,17,64,77,66,74,44,59,56,51,60,53,17,35,48,51,46,17,69,76,68,75,45,80,50,83,79,73,88,79,83,83,82,82,78,83,83,79,80,81,81,133